Protein AF-A0A959KY53-F1 (afdb_monomer)

Mean predicted aligned error: 4.3 Å

Sequence (350 aa):
MRQFAEVARREYLAVGIRGALHPQVDLATEPRWARINGGFGEDAELSAKLVQAYIEGMQGGKELTSQGVACMVKHFPGGGPQKDGLDPHFGFHQGQIYPGRNFDYHLIPFQAAFEANVASVMPYYGVPMDQTDENVGMAFNKQIITGLLREKYGYDGIVCTDWGLITDTQMGPEVVWEARAWGVEHLSEAERVLKVLDAGCDQFGGEDRVDLIVQLVQESKLSEERIDVSARRILREKFQLGLFDDPFVDETQVSGILAQDEAMELGERSQQQAMTLLKNDDNRLPLPQRELKVYVENLDSSVVAEYATVVSKPGEADLAIIRLSTPWYPVETNNPFALGFHHGDLDFKG

Secondary structure (DSSP, 8-state):
-HHHHHHHHHHHHHTT--EE---B----SSTTSTTGGGSS-S-HHHHHHHHHHHHHHHHTSSS--TTS-EEEEEEET-S--BGGG--TTSTT--EE--GGGTHHHHHHHHHHHHHTT-SEEEE-SSEETTTSSS-S-GGG-HIIIIIIIIIIS---SEEEEEE-SSS-EE-SSS-EE----TT-TTS-HHHHHHHHHHHT--EEET---HHHHHHHHHTTSS-HHHHHHHHHHHHHHHHHTTTTT-----GGGGGGTTT-HHHHHHHHHHHHHH------GGG-PSPPSS--EEEEESS-HHHHTTTSEE-SSGGG-SEEEE-PPPP------S-TTGGG---S------

pLDDT: mean 95.08, std 4.89, range [56.06, 98.94]

Solvent-accessible surface area (backbone atoms only — not comparable to full-atom values): 18922 Å² total; per-residue (Å²): 93,34,68,59,23,38,53,52,30,53,44,33,48,42,74,61,45,50,68,38,94,32,56,44,53,24,32,34,77,27,80,29,28,57,63,43,85,60,27,68,38,61,50,39,69,61,26,16,57,45,41,25,35,28,45,22,23,22,10,58,32,62,49,69,31,57,83,22,22,41,30,21,42,26,28,44,69,41,63,21,39,29,45,88,11,41,61,34,89,39,92,87,33,43,48,28,51,56,76,94,71,44,59,69,57,41,37,42,24,53,51,31,30,55,77,24,43,50,46,26,36,22,30,26,54,38,17,52,59,84,76,50,100,59,67,26,12,31,45,55,23,37,60,54,39,33,49,43,40,35,61,71,68,59,55,75,52,40,28,32,36,51,72,32,48,56,52,66,42,78,63,63,99,87,30,73,47,66,35,46,28,46,77,47,70,91,49,53,52,54,54,44,52,51,39,23,49,71,9,59,42,50,44,68,25,87,63,80,70,59,66,45,59,54,49,33,40,77,69,67,76,38,59,68,69,65,51,48,56,32,50,50,37,55,51,49,52,40,57,42,39,33,49,84,81,61,74,78,60,62,71,86,50,32,80,81,58,45,89,37,67,73,57,50,53,49,50,52,52,51,53,62,70,66,61,77,87,89,78,63,71,92,61,59,65,79,70,78,99,62,94,41,34,30,14,70,39,84,58,67,60,74,69,49,47,78,80,29,49,72,40,97,42,66,94,73,27,83,44,76,51,71,58,81,77,84,50,54,49,73,66,95,66,85,51,74,70,58,62,72,44,60,19,44,56,76,69,78,81,125

Foldseek 3Di:
DLVLLLLVLLLCVQVLQQADADQEAAEQQPVLALCNVSHDYHQLVSRLVVLLSNQQSQLVHLERALSHRQYEYDAPLHPNQFVQNDALLAPPGQAGDDPPVCSVSSNSNVLSCVSSVHQHYEHGLHFDPPPDPARWGQLLALCRQVVVQCPVSVRLHAYEYAAFQQAWDDPPDPDISHHSGGSNSVDHSLVSVLSSLNSPHQYYHHDDPVVSVVVCCVVVVDDVVSNVSSVVNVVVSCVNNVCVPPSDHDNVCSVVSPPDPVSVVVVVVVVVVPDDDPDQPPVCPPPDPDAWEEEEEPDDVVVVVVPHNYDDDPVVGPYYHYDDDFDADQDPDPDPVSRPRRGDDRDPPD

Radius of gyration: 23.42 Å; Cα contacts (8 Å, |Δi|>4): 624; chains: 1; bounding box: 57×48×71 Å

Nearest PDB structures (foldseek):
  7qee-assembly1_A  TM=9.141E-01  e=2.985E-25  synthetic construct
  7qe1-assembly2_B  TM=9.142E-01  e=3.967E-25  unidentified
  7qef-assembly1_A  TM=9.033E-01  e=2.122E-25  synthetic construct
  7qe2-assembly1_A  TM=9.060E-01  e=9.858E-25  unidentified
  5xxn-assembly1_A  TM=8.356E-01  e=1.122E-14  Bacteroides thetaiotaomicron VPI-5482

Structure (mmCIF, N/CA/C/O backbone):
data_AF-A0A959KY53-F1
#
_entry.id   AF-A0A959KY53-F1
#
loop_
_atom_site.group_PDB
_atom_site.id
_atom_site.type_symbol
_atom_site.label_atom_id
_atom_site.label_alt_id
_atom_site.label_comp_id
_atom_site.label_asym_id
_atom_site.label_entity_id
_atom_site.label_seq_id
_atom_site.pdbx_PDB_ins_code
_atom_site.Cartn_x
_atom_site.Cartn_y
_atom_site.Cartn_z
_atom_site.occupancy
_atom_site.B_iso_or_equiv
_atom_site.auth_seq_id
_atom_site.auth_comp_id
_atom_site.auth_asym_id
_atom_site.auth_atom_id
_atom_site.pdbx_PDB_model_num
ATOM 1 N N . MET A 1 1 ? -0.844 -11.949 -13.975 1.00 93.69 1 MET A N 1
ATOM 2 C CA . MET A 1 1 ? -1.134 -11.486 -12.600 1.00 93.69 1 MET A CA 1
ATOM 3 C C . MET A 1 1 ? -1.509 -12.622 -11.653 1.00 93.69 1 MET A C 1
ATOM 5 O O . MET A 1 1 ? -0.737 -12.867 -10.742 1.00 93.69 1 MET A O 1
ATOM 9 N N . ARG A 1 2 ? -2.603 -13.373 -11.869 1.00 96.69 2 ARG A N 1
ATOM 10 C CA . ARG A 1 2 ? -2.977 -14.481 -10.959 1.00 96.69 2 ARG A CA 1
ATOM 11 C C . ARG A 1 2 ? -1.855 -15.505 -10.729 1.00 96.69 2 ARG A C 1
ATOM 13 O O . ARG A 1 2 ? -1.537 -15.792 -9.588 1.00 96.69 2 ARG A O 1
ATOM 20 N N . GLN A 1 3 ? -1.195 -15.964 -11.794 1.00 96.00 3 GLN A N 1
ATOM 21 C CA . GLN A 1 3 ? -0.055 -16.892 -11.689 1.00 96.00 3 GLN A CA 1
ATOM 22 C C . GLN A 1 3 ? 1.110 -16.325 -10.859 1.00 96.00 3 GLN A C 1
ATOM 24 O O . GLN A 1 3 ? 1.713 -17.046 -10.075 1.00 96.00 3 GLN A O 1
ATOM 29 N N . PHE A 1 4 ? 1.402 -15.025 -10.990 1.00 95.19 4 PHE A N 1
ATOM 30 C CA . PHE A 1 4 ? 2.411 -14.351 -10.164 1.00 95.19 4 PHE A CA 1
ATOM 31 C C . PHE A 1 4 ? 2.024 -14.407 -8.678 1.00 95.19 4 PHE A C 1
ATOM 33 O O . PHE A 1 4 ? 2.830 -14.802 -7.840 1.00 95.19 4 PHE A O 1
ATOM 40 N N . ALA A 1 5 ? 0.770 -14.076 -8.362 1.00 97.50 5 ALA A N 1
ATOM 41 C CA . ALA A 1 5 ? 0.245 -14.137 -7.002 1.00 97.50 5 ALA A CA 1
ATOM 42 C C . ALA A 1 5 ? 0.220 -15.571 -6.439 1.00 97.50 5 ALA A C 1
ATOM 44 O O . ALA A 1 5 ? 0.516 -15.774 -5.269 1.00 97.50 5 ALA A O 1
ATOM 45 N N . GLU A 1 6 ? -0.075 -16.582 -7.257 1.00 97.75 6 GLU A N 1
ATOM 46 C CA . GLU A 1 6 ? -0.038 -17.989 -6.842 1.00 97.75 6 GLU A CA 1
ATOM 47 C C . GLU A 1 6 ? 1.380 -18.455 -6.488 1.00 97.75 6 GLU A C 1
ATOM 49 O O . GLU A 1 6 ? 1.550 -19.167 -5.498 1.00 97.75 6 GLU A O 1
ATOM 54 N N . VAL A 1 7 ? 2.396 -18.036 -7.252 1.00 97.25 7 VAL A N 1
ATOM 55 C CA . VAL A 1 7 ? 3.805 -18.304 -6.920 1.00 97.25 7 VAL A CA 1
ATOM 56 C C . VAL A 1 7 ? 4.178 -17.618 -5.608 1.00 97.25 7 VAL A C 1
ATOM 58 O O . VAL A 1 7 ? 4.615 -18.305 -4.686 1.00 97.25 7 VAL A O 1
ATOM 61 N N . ALA A 1 8 ? 3.908 -16.314 -5.481 1.00 97.06 8 ALA A N 1
ATOM 62 C CA . ALA A 1 8 ? 4.184 -15.558 -4.259 1.00 97.06 8 ALA A CA 1
ATOM 63 C C . ALA A 1 8 ? 3.479 -16.163 -3.031 1.00 97.06 8 ALA A C 1
ATOM 65 O O . ALA A 1 8 ? 4.095 -16.315 -1.980 1.00 97.06 8 ALA A O 1
ATOM 66 N N . ARG A 1 9 ? 2.217 -16.594 -3.170 1.00 98.19 9 ARG A N 1
ATOM 67 C CA . ARG A 1 9 ? 1.467 -17.307 -2.126 1.00 98.19 9 ARG A CA 1
ATOM 68 C C . ARG A 1 9 ? 2.191 -18.566 -1.666 1.00 98.19 9 ARG A C 1
ATOM 70 O O . ARG A 1 9 ? 2.337 -18.758 -0.464 1.00 98.19 9 ARG A O 1
ATOM 77 N N . ARG A 1 10 ? 2.628 -19.434 -2.588 1.00 97.31 10 ARG A N 1
ATOM 78 C CA . ARG A 1 10 ? 3.351 -20.668 -2.221 1.00 97.31 10 ARG A CA 1
ATOM 79 C C . ARG A 1 10 ? 4.632 -20.355 -1.453 1.00 97.31 10 ARG A C 1
ATOM 81 O O . ARG A 1 10 ? 4.895 -20.999 -0.444 1.00 97.31 10 ARG A O 1
ATOM 88 N N . GLU A 1 11 ? 5.397 -19.372 -1.919 1.00 97.06 11 GLU A N 1
ATOM 89 C CA . GLU A 1 11 ? 6.653 -18.974 -1.280 1.00 97.06 11 GLU A CA 1
ATOM 90 C C . GLU A 1 11 ? 6.420 -18.362 0.108 1.00 97.06 11 GLU A C 1
ATOM 92 O O . GLU A 1 11 ? 7.105 -18.731 1.057 1.00 97.06 11 GLU A O 1
ATOM 97 N N . TYR A 1 12 ? 5.401 -17.510 0.264 1.00 97.69 12 TYR A N 1
ATOM 98 C CA . TYR A 1 12 ? 5.010 -16.932 1.555 1.00 97.69 12 TYR A CA 1
ATOM 99 C C . TYR A 1 12 ? 4.590 -18.012 2.554 1.00 97.69 12 TYR A C 1
ATOM 101 O O . TYR A 1 12 ? 5.051 -18.008 3.696 1.00 97.69 12 TYR A O 1
ATOM 109 N N . LEU A 1 13 ? 3.758 -18.963 2.119 1.00 96.88 13 LEU A N 1
ATOM 110 C CA . LEU A 1 13 ? 3.319 -20.075 2.960 1.00 96.88 13 LEU A CA 1
ATOM 111 C C . LEU A 1 13 ? 4.486 -20.959 3.399 1.00 96.88 13 LEU A C 1
ATOM 113 O O . LEU A 1 13 ? 4.505 -21.379 4.552 1.00 96.88 13 LEU A O 1
ATOM 117 N N . ALA A 1 14 ? 5.466 -21.201 2.522 1.00 96.75 14 ALA A N 1
ATOM 118 C CA . ALA A 1 14 ? 6.641 -22.010 2.848 1.00 96.75 14 ALA A CA 1
ATOM 119 C C . ALA A 1 14 ? 7.457 -21.428 4.012 1.00 96.75 14 ALA A C 1
ATOM 121 O O . ALA A 1 14 ? 8.032 -22.182 4.790 1.00 96.75 14 ALA A O 1
ATOM 122 N N . VAL A 1 15 ? 7.477 -20.100 4.156 1.00 96.69 15 VAL A N 1
ATOM 123 C CA . VAL A 1 15 ? 8.215 -19.396 5.220 1.00 96.69 15 VAL A CA 1
ATOM 124 C C . VAL A 1 15 ? 7.313 -18.869 6.343 1.00 96.69 15 VAL A C 1
ATOM 126 O O . VAL A 1 15 ? 7.749 -18.079 7.176 1.00 96.69 15 VAL A O 1
ATOM 129 N N . GLY A 1 16 ? 6.047 -19.293 6.383 1.00 96.19 16 GLY A N 1
ATOM 130 C CA . GLY A 1 16 ? 5.121 -18.984 7.475 1.00 96.19 16 GLY A CA 1
ATOM 131 C C . GLY A 1 16 ? 4.479 -17.595 7.415 1.00 96.19 16 GLY A C 1
ATOM 132 O O . GLY A 1 16 ? 3.847 -17.171 8.383 1.00 96.19 16 GLY A O 1
ATOM 133 N N . ILE A 1 17 ? 4.584 -16.876 6.295 1.00 97.50 17 ILE A N 1
ATOM 134 C CA . ILE A 1 17 ? 3.909 -15.585 6.116 1.00 97.50 17 ILE A CA 1
ATOM 135 C C . ILE A 1 17 ? 2.450 -15.838 5.729 1.00 97.50 17 ILE A C 1
ATOM 137 O O . ILE A 1 17 ? 2.151 -16.397 4.676 1.00 97.50 17 ILE A O 1
ATOM 141 N N . ARG A 1 18 ? 1.521 -15.408 6.591 1.00 97.69 18 ARG A N 1
ATOM 142 C CA . ARG A 1 18 ? 0.070 -15.644 6.438 1.00 97.69 18 ARG A CA 1
ATOM 143 C C . ARG A 1 18 ? -0.749 -14.383 6.170 1.00 97.69 18 ARG A C 1
ATOM 145 O O . ARG A 1 18 ? -1.922 -14.497 5.828 1.00 97.69 18 ARG A O 1
ATOM 152 N N . GLY A 1 19 ? -0.129 -13.212 6.287 1.00 97.62 19 GLY A N 1
ATOM 153 C CA . GLY A 1 19 ? -0.721 -11.913 5.985 1.00 97.62 19 GLY A CA 1
ATOM 154 C C . GLY A 1 19 ? 0.221 -11.087 5.116 1.00 97.62 19 GLY A C 1
ATOM 155 O O . GLY A 1 19 ? 1.422 -11.027 5.371 1.00 97.62 19 GLY A O 1
ATOM 156 N N . ALA A 1 20 ? -0.337 -10.466 4.088 1.00 98.00 20 ALA A N 1
ATOM 157 C CA . ALA A 1 20 ? 0.357 -9.684 3.083 1.00 98.00 20 ALA A CA 1
ATOM 158 C C . ALA A 1 20 ? -0.149 -8.242 3.114 1.00 98.00 20 ALA A C 1
ATOM 160 O O . ALA A 1 20 ? -1.327 -7.978 2.880 1.00 98.00 20 ALA A O 1
ATOM 161 N N . LEU A 1 21 ? 0.755 -7.289 3.333 1.00 97.12 21 LEU A N 1
ATOM 162 C CA . LEU A 1 21 ? 0.449 -5.854 3.340 1.00 97.12 21 LEU A CA 1
ATOM 163 C C . LEU A 1 21 ? 0.373 -5.288 1.914 1.00 97.12 21 LEU A C 1
ATOM 165 O O . LEU A 1 21 ? 1.007 -4.277 1.603 1.00 97.12 21 LEU A O 1
ATOM 169 N N . HIS A 1 22 ? -0.311 -6.005 1.027 1.00 96.56 22 HIS A N 1
ATOM 170 C CA . HIS A 1 22 ? -0.417 -5.751 -0.403 1.00 96.56 22 HIS A CA 1
ATOM 171 C C . HIS A 1 22 ? -1.628 -6.525 -0.981 1.00 96.56 22 HIS A C 1
ATOM 173 O O . HIS A 1 22 ? -2.099 -7.488 -0.362 1.00 96.56 22 HIS A O 1
ATOM 179 N N . PRO A 1 23 ? -2.136 -6.149 -2.171 1.00 98.00 23 PRO A N 1
ATOM 180 C CA . PRO A 1 23 ? -1.574 -5.179 -3.116 1.00 98.00 23 PRO A CA 1
ATOM 181 C C . PRO A 1 23 ? -1.773 -3.711 -2.712 1.00 98.00 23 PRO A C 1
ATOM 183 O O . PRO A 1 23 ? -2.763 -3.355 -2.073 1.00 98.00 23 PRO A O 1
ATOM 186 N N . GLN A 1 24 ? -0.840 -2.853 -3.137 1.00 98.38 24 GLN A N 1
ATOM 187 C CA . GLN A 1 24 ? -1.110 -1.422 -3.256 1.00 98.38 24 GLN A CA 1
ATOM 188 C C . GLN A 1 24 ? -1.915 -1.201 -4.544 1.00 98.38 24 GLN A C 1
ATOM 190 O O . GLN A 1 24 ? -1.536 -1.686 -5.606 1.00 98.38 24 GLN A O 1
ATOM 195 N N . VAL A 1 25 ? -3.048 -0.514 -4.447 1.00 98.31 25 VAL A N 1
ATOM 196 C CA . VAL A 1 25 ? -4.022 -0.339 -5.541 1.00 98.31 25 VAL A CA 1
ATOM 197 C C . VAL A 1 25 ? -4.307 1.127 -5.837 1.00 98.31 25 VAL A C 1
ATOM 199 O O . VAL A 1 25 ? -5.242 1.459 -6.562 1.00 98.31 25 VAL A O 1
ATOM 202 N N . ASP A 1 26 ? -3.490 2.004 -5.261 1.00 98.19 26 ASP A N 1
ATOM 203 C CA . ASP A 1 26 ? -3.529 3.432 -5.520 1.00 98.19 26 ASP A CA 1
ATOM 204 C C . ASP A 1 26 ? -3.252 3.714 -6.999 1.00 98.19 26 ASP A C 1
ATOM 206 O O . ASP A 1 26 ? -2.355 3.119 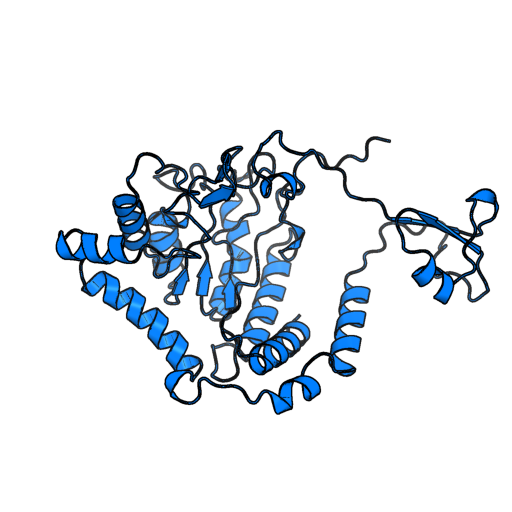-7.601 1.00 98.19 26 ASP A O 1
ATOM 210 N N . LEU A 1 27 ? -4.006 4.654 -7.564 1.00 98.06 27 LEU A N 1
ATOM 211 C CA . LEU A 1 27 ? -3.838 5.082 -8.949 1.00 98.06 27 LEU A CA 1
ATOM 212 C C . LEU A 1 27 ? -2.747 6.141 -9.066 1.00 98.06 27 LEU A C 1
ATOM 214 O O . LEU A 1 27 ? -2.709 7.078 -8.278 1.00 98.06 27 LEU A O 1
ATOM 218 N N . ALA A 1 28 ? -1.908 6.051 -10.091 1.00 96.25 28 ALA A N 1
ATOM 219 C CA . ALA A 1 28 ? -0.831 7.006 -10.348 1.00 96.25 28 ALA A CA 1
ATOM 220 C C . ALA A 1 28 ? -1.314 8.321 -11.006 1.00 96.25 28 ALA A C 1
ATOM 222 O O . ALA A 1 28 ? -0.758 8.756 -12.006 1.00 96.25 28 ALA A O 1
ATOM 223 N N . THR A 1 29 ? -2.362 8.960 -10.470 1.00 96.00 29 THR A N 1
ATOM 224 C CA . THR A 1 29 ? -2.955 10.186 -11.051 1.00 96.00 29 THR A CA 1
ATOM 225 C C . THR A 1 29 ? -2.139 11.454 -10.797 1.00 96.00 29 THR A C 1
ATOM 227 O O . THR A 1 29 ? -2.336 12.453 -11.482 1.00 96.00 29 THR A O 1
ATOM 230 N N . GLU A 1 30 ? -1.260 11.436 -9.794 1.00 94.75 30 GLU A N 1
ATOM 231 C CA . GLU A 1 30 ? -0.222 12.445 -9.589 1.00 94.75 30 GLU A CA 1
ATOM 232 C C . GLU A 1 30 ? 1.142 11.775 -9.817 1.00 94.75 30 GLU A C 1
ATOM 234 O O . GLU A 1 30 ? 1.649 11.094 -8.922 1.00 94.75 30 GLU A O 1
ATOM 239 N N . PRO A 1 31 ? 1.751 11.920 -11.006 1.00 92.38 31 PRO A N 1
ATOM 240 C CA . PRO A 1 31 ? 2.966 11.188 -11.364 1.00 92.38 31 PRO A CA 1
ATOM 241 C C . PRO A 1 31 ? 4.206 11.643 -10.581 1.00 92.38 31 PRO A C 1
ATOM 243 O O . PRO A 1 31 ? 5.225 10.959 -10.603 1.00 92.38 31 PRO A O 1
ATOM 246 N N . ARG A 1 32 ? 4.134 12.782 -9.878 1.00 92.50 32 ARG A N 1
ATOM 247 C CA . ARG A 1 32 ? 5.200 13.261 -8.984 1.00 92.50 32 ARG A CA 1
ATOM 248 C C . ARG A 1 32 ? 5.196 12.564 -7.625 1.00 92.50 32 ARG A C 1
ATOM 250 O O . ARG A 1 32 ? 6.124 12.759 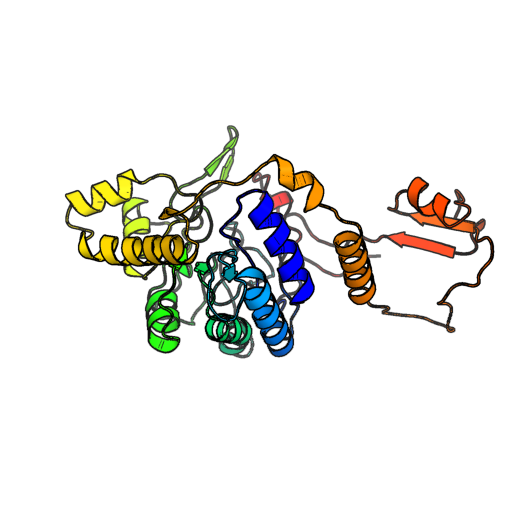-6.845 1.00 92.50 32 ARG A O 1
ATOM 257 N N . TRP A 1 33 ? 4.151 11.797 -7.316 1.00 93.19 33 TRP A N 1
ATOM 258 C CA . TRP A 1 33 ? 4.058 11.055 -6.069 1.00 93.19 33 TRP A CA 1
ATOM 259 C C . TRP A 1 33 ? 5.068 9.903 -6.035 1.00 93.19 33 TRP A C 1
ATOM 261 O O . TRP A 1 33 ? 5.108 9.054 -6.922 1.00 93.19 33 TRP A O 1
ATOM 271 N N . ALA A 1 34 ? 5.866 9.830 -4.970 1.00 91.06 34 ALA A N 1
ATOM 272 C CA . ALA A 1 34 ? 7.005 8.913 -4.885 1.00 91.06 34 ALA A CA 1
ATOM 273 C C . ALA A 1 34 ? 6.639 7.412 -4.894 1.00 91.06 34 ALA A C 1
ATOM 275 O O . ALA A 1 34 ? 7.515 6.569 -5.074 1.00 91.06 34 ALA A O 1
ATOM 276 N N . ARG A 1 35 ? 5.365 7.054 -4.678 1.00 92.94 35 ARG A N 1
ATOM 277 C CA . ARG A 1 35 ? 4.922 5.656 -4.505 1.00 92.94 35 ARG A CA 1
ATOM 278 C C . ARG A 1 35 ? 4.108 5.106 -5.677 1.00 92.94 35 ARG A C 1
ATOM 280 O O . ARG A 1 35 ? 3.488 4.050 -5.538 1.00 92.94 35 ARG A O 1
ATOM 287 N N . ILE A 1 36 ? 4.120 5.774 -6.834 1.00 93.69 36 ILE A N 1
ATOM 288 C CA . ILE A 1 36 ? 3.391 5.322 -8.035 1.00 93.69 36 ILE A CA 1
ATOM 289 C C . ILE A 1 36 ? 3.830 3.937 -8.534 1.00 93.69 36 ILE A C 1
ATOM 291 O O . ILE A 1 36 ? 3.036 3.222 -9.139 1.00 93.69 36 ILE A O 1
ATOM 295 N N . ASN A 1 37 ? 5.067 3.525 -8.243 1.00 91.00 37 ASN A N 1
ATOM 296 C CA . ASN A 1 37 ? 5.621 2.226 -8.634 1.00 91.00 37 ASN A CA 1
ATOM 297 C C . ASN A 1 37 ? 5.056 1.037 -7.837 1.00 91.00 37 ASN A C 1
ATOM 299 O O . ASN A 1 37 ? 5.292 -0.105 -8.220 1.00 91.00 37 ASN A O 1
ATOM 303 N N . GLY A 1 38 ? 4.356 1.288 -6.725 1.00 91.94 38 GLY A N 1
ATOM 304 C CA . GLY A 1 38 ? 3.722 0.239 -5.927 1.00 91.94 38 GLY A CA 1
ATOM 305 C C . GLY A 1 38 ? 2.365 -0.215 -6.472 1.00 91.94 38 GLY A C 1
ATOM 306 O O . GLY A 1 38 ? 1.934 -1.322 -6.159 1.00 91.94 38 GLY A O 1
ATOM 307 N N . GLY A 1 39 ? 1.693 0.638 -7.254 1.00 94.25 39 GLY A N 1
ATOM 308 C CA . GLY A 1 39 ? 0.370 0.379 -7.824 1.00 94.25 39 GLY A CA 1
ATOM 309 C C . GLY A 1 39 ? 0.406 -0.272 -9.210 1.00 94.25 39 GLY A C 1
ATOM 310 O O . GLY A 1 39 ? 1.442 -0.728 -9.688 1.00 94.25 39 GLY A O 1
ATOM 311 N N . PHE A 1 40 ? -0.748 -0.280 -9.881 1.00 96.12 40 PHE A N 1
ATOM 312 C CA . PHE A 1 40 ? -0.926 -0.883 -11.212 1.00 96.12 40 PHE A CA 1
ATOM 313 C C . PHE A 1 40 ? -1.045 0.149 -12.350 1.00 96.12 40 PHE A C 1
ATOM 315 O O . PHE A 1 40 ? -1.426 -0.204 -13.466 1.00 96.12 40 PHE A O 1
ATOM 322 N N . GLY A 1 41 ? -0.692 1.410 -12.081 1.00 96.31 41 GLY A N 1
ATOM 323 C CA . GLY A 1 41 ? -0.737 2.519 -13.038 1.00 96.31 41 GLY A CA 1
ATOM 324 C C . GLY A 1 41 ? -1.866 3.516 -12.763 1.00 96.31 41 GLY A C 1
ATOM 325 O O . GLY A 1 41 ? -2.394 3.594 -11.657 1.00 96.31 41 GLY A O 1
ATOM 326 N N . GLU A 1 42 ? -2.201 4.329 -13.764 1.00 96.81 42 GLU A N 1
ATOM 327 C CA . GLU A 1 42 ? -3.219 5.394 -13.667 1.00 96.81 42 GLU A CA 1
ATOM 328 C C . GLU A 1 42 ? -4.623 4.965 -14.137 1.00 96.81 42 GLU A C 1
ATOM 330 O O . GLU A 1 42 ? -5.618 5.627 -13.829 1.00 96.81 42 GLU A O 1
ATOM 335 N N . ASP A 1 43 ? -4.723 3.857 -14.877 1.00 98.06 43 ASP A N 1
ATOM 336 C CA . ASP A 1 43 ? -5.990 3.347 -15.404 1.00 98.06 43 ASP A CA 1
ATOM 337 C C . ASP A 1 43 ? -6.709 2.507 -14.339 1.00 98.06 43 ASP A C 1
ATOM 339 O O . ASP A 1 43 ? -6.221 1.454 -13.907 1.00 98.06 43 ASP A O 1
ATOM 343 N N . ALA A 1 44 ? -7.871 2.985 -13.895 1.00 98.38 44 ALA A N 1
ATOM 344 C CA . ALA A 1 44 ? -8.606 2.370 -12.799 1.00 98.38 44 ALA A CA 1
ATOM 345 C C . ALA A 1 44 ? -9.230 1.020 -13.173 1.00 98.38 44 ALA A C 1
ATOM 347 O O . ALA A 1 44 ? -9.279 0.114 -12.342 1.00 98.38 44 ALA A O 1
ATOM 348 N N . GLU A 1 45 ? -9.647 0.854 -14.428 1.00 98.56 45 GLU A N 1
ATOM 349 C CA . GLU A 1 45 ? -10.299 -0.359 -14.929 1.00 98.56 45 GLU A CA 1
ATOM 350 C C . GLU A 1 45 ? -9.292 -1.496 -15.135 1.00 98.56 45 GLU A C 1
ATOM 352 O O . GLU A 1 45 ? -9.553 -2.662 -14.823 1.00 98.56 45 GLU A O 1
ATOM 357 N N . LEU A 1 46 ? -8.107 -1.171 -15.651 1.00 98.25 46 LEU A N 1
ATOM 358 C CA . LEU A 1 46 ? -6.983 -2.091 -15.727 1.00 98.25 46 LEU A CA 1
ATOM 359 C C . LEU A 1 46 ? -6.522 -2.477 -14.322 1.00 98.25 46 LEU A C 1
ATOM 361 O O . LEU A 1 46 ? -6.355 -3.668 -14.049 1.00 98.25 46 LEU A O 1
ATOM 365 N N . SER A 1 47 ? -6.377 -1.494 -13.428 1.00 98.38 47 SER A N 1
ATOM 366 C CA . SER A 1 47 ? -6.013 -1.735 -12.031 1.00 98.38 47 SER A CA 1
ATOM 367 C C . SER A 1 47 ? -7.012 -2.678 -11.361 1.00 98.38 47 SER A C 1
ATOM 369 O O . SER A 1 47 ? -6.597 -3.690 -10.808 1.00 98.38 47 SER A O 1
ATOM 371 N N . ALA A 1 48 ? -8.320 -2.444 -11.497 1.00 98.75 48 ALA A N 1
ATOM 372 C CA . ALA A 1 48 ? -9.368 -3.323 -10.975 1.00 98.75 48 ALA A CA 1
ATOM 373 C C . ALA A 1 48 ? -9.212 -4.786 -11.429 1.00 98.75 48 ALA A C 1
ATOM 375 O O . ALA A 1 48 ? -9.205 -5.701 -10.601 1.00 98.75 48 ALA A O 1
ATOM 376 N N . LYS A 1 49 ? -8.998 -5.021 -12.732 1.00 98.50 49 LYS A N 1
ATOM 377 C CA . LYS A 1 49 ? -8.801 -6.378 -13.283 1.00 98.50 49 LYS A CA 1
ATOM 378 C C . LYS A 1 49 ? -7.560 -7.063 -12.710 1.00 98.50 49 LYS A C 1
ATOM 380 O O . LYS A 1 49 ? -7.585 -8.261 -12.418 1.00 98.50 49 LYS A O 1
ATOM 385 N N . LEU A 1 50 ? -6.461 -6.322 -12.572 1.00 98.31 50 LEU A N 1
ATOM 386 C CA . LEU A 1 50 ? -5.207 -6.852 -12.037 1.00 98.31 50 LEU A CA 1
ATOM 387 C C . LEU A 1 50 ? -5.317 -7.145 -10.537 1.00 98.31 50 LEU A C 1
ATOM 389 O O . LEU A 1 50 ? -4.869 -8.204 -10.099 1.00 98.31 50 LEU A O 1
ATOM 393 N N . VAL A 1 51 ? -5.967 -6.260 -9.781 1.00 98.50 51 VAL A N 1
ATOM 394 C CA . VAL A 1 51 ? -6.206 -6.380 -8.337 1.00 98.50 51 VAL A CA 1
ATOM 395 C C . VAL A 1 51 ? -7.042 -7.606 -8.007 1.00 98.50 51 VAL A C 1
ATOM 397 O O . VAL A 1 51 ? -6.631 -8.400 -7.162 1.00 98.50 51 VAL A O 1
ATOM 400 N N . GLN A 1 52 ? -8.157 -7.816 -8.710 1.00 98.56 52 GLN A N 1
ATOM 401 C CA . GLN A 1 52 ? -8.984 -9.008 -8.524 1.00 98.56 52 GLN A CA 1
ATOM 402 C C . GLN A 1 52 ? -8.165 -10.287 -8.746 1.00 98.56 52 GLN A C 1
ATOM 404 O O . GLN A 1 52 ? -8.122 -11.167 -7.888 1.00 98.56 52 GLN A O 1
ATOM 409 N N . ALA A 1 53 ? -7.444 -10.367 -9.871 1.00 98.38 53 ALA A N 1
ATOM 410 C CA . ALA A 1 53 ? -6.615 -11.525 -10.188 1.00 98.38 53 ALA A CA 1
ATOM 411 C C . ALA A 1 53 ? -5.489 -11.755 -9.163 1.00 98.38 53 ALA A C 1
ATOM 413 O O . ALA A 1 53 ? -5.129 -12.903 -8.904 1.00 98.38 53 ALA A O 1
ATOM 414 N N . TYR A 1 54 ? -4.926 -10.679 -8.607 1.00 98.62 54 TYR A N 1
ATOM 415 C CA . TYR A 1 54 ? -3.889 -10.728 -7.582 1.00 98.62 54 TYR A CA 1
ATOM 416 C C . TYR A 1 54 ? -4.425 -11.283 -6.259 1.00 98.62 54 TYR A C 1
ATOM 418 O O . TYR A 1 54 ? -3.868 -12.239 -5.723 1.00 98.62 54 TYR A O 1
ATOM 426 N N . ILE A 1 55 ? -5.521 -10.708 -5.752 1.00 98.81 55 ILE A N 1
ATOM 427 C CA . ILE A 1 55 ? -6.128 -11.091 -4.470 1.00 98.81 55 ILE A CA 1
ATOM 428 C C . ILE A 1 55 ? -6.567 -12.550 -4.511 1.00 98.81 55 ILE A C 1
ATOM 430 O O . ILE A 1 55 ? -6.213 -13.319 -3.621 1.00 98.81 55 ILE A O 1
ATOM 434 N N . GLU A 1 56 ? -7.249 -12.969 -5.577 1.00 98.69 56 GLU A N 1
ATOM 435 C CA . GLU A 1 56 ? -7.698 -14.357 -5.710 1.00 98.69 56 GLU A CA 1
ATOM 436 C C . GLU A 1 56 ? -6.520 -15.347 -5.739 1.00 98.69 56 GLU A C 1
ATOM 438 O O . GLU A 1 56 ? -6.592 -16.424 -5.146 1.00 98.69 56 GLU A O 1
ATOM 443 N N . GLY A 1 57 ? -5.406 -14.977 -6.384 1.00 98.62 57 GLY A N 1
ATOM 444 C CA . GLY A 1 57 ? -4.192 -15.797 -6.413 1.00 98.62 57 GLY A CA 1
ATOM 445 C C . GLY A 1 57 ? -3.502 -15.909 -5.050 1.00 98.62 57 GLY A C 1
ATOM 446 O O . GLY A 1 57 ? -3.073 -17.004 -4.679 1.00 98.62 57 GLY A O 1
ATOM 447 N N . MET A 1 58 ? -3.438 -14.809 -4.288 1.00 98.75 58 MET A N 1
ATOM 448 C CA . MET A 1 58 ? -2.820 -14.752 -2.954 1.00 98.75 58 MET A CA 1
ATOM 449 C C . MET A 1 58 ? -3.670 -15.419 -1.866 1.00 98.75 58 MET A C 1
ATOM 451 O O . MET A 1 58 ? -3.136 -16.122 -1.012 1.00 98.75 58 MET A O 1
ATOM 455 N N . GLN A 1 59 ? -4.992 -15.250 -1.900 1.00 98.62 59 GLN A N 1
ATOM 456 C CA . GLN A 1 59 ? -5.911 -15.819 -0.904 1.00 98.62 59 GLN A CA 1
ATOM 457 C C . GLN A 1 59 ? -6.227 -17.306 -1.158 1.00 98.62 59 GLN A C 1
ATOM 459 O O . GLN A 1 59 ? -6.825 -17.982 -0.314 1.00 98.62 59 GLN A O 1
ATOM 464 N N . GLY A 1 60 ? -5.783 -17.837 -2.304 1.00 97.75 60 GLY A N 1
ATOM 465 C CA . GLY A 1 60 ? -6.011 -19.221 -2.724 1.00 97.75 60 GLY A CA 1
ATOM 466 C C . GLY A 1 60 ? -7.392 -19.460 -3.344 1.00 97.75 60 GLY A C 1
ATOM 467 O O . GLY A 1 60 ? -7.783 -20.608 -3.541 1.00 97.75 60 GLY A O 1
ATOM 468 N N . GLY A 1 61 ? -8.133 -18.396 -3.653 1.00 96.69 61 GLY A N 1
ATOM 469 C CA . GLY A 1 61 ? -9.470 -18.442 -4.226 1.00 96.69 61 GLY A CA 1
ATOM 470 C C . GLY A 1 61 ? -10.196 -17.104 -4.105 1.00 96.69 61 GLY A C 1
ATOM 471 O O . GLY A 1 61 ? -9.641 -16.118 -3.629 1.00 96.69 61 GLY A O 1
ATOM 472 N N . LYS A 1 62 ? -11.468 -17.088 -4.522 1.0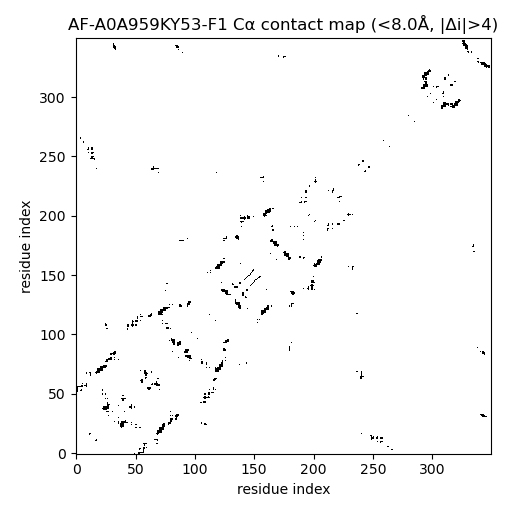0 95.75 62 LYS A N 1
ATOM 473 C CA . LYS A 1 62 ? -12.354 -15.921 -4.372 1.00 95.75 62 LYS A CA 1
ATOM 474 C C . LYS A 1 62 ? -12.644 -15.567 -2.908 1.00 95.75 62 LYS A C 1
ATOM 476 O O . LYS A 1 62 ? -12.993 -14.436 -2.614 1.00 95.75 62 LYS A O 1
ATOM 481 N N . GLU A 1 63 ? -12.515 -16.531 -2.007 1.00 96.69 63 GLU A N 1
ATOM 482 C CA . GLU A 1 63 ? -12.583 -16.338 -0.558 1.00 96.69 63 GLU A CA 1
ATOM 483 C C . GLU A 1 63 ? -11.221 -16.676 0.048 1.00 96.69 63 GLU A C 1
ATOM 485 O O . GLU A 1 63 ? -10.461 -17.458 -0.535 1.00 96.69 63 GLU A O 1
ATOM 490 N N . LEU A 1 64 ? -10.931 -16.150 1.239 1.00 98.25 64 LEU A N 1
ATOM 491 C CA . LEU A 1 64 ? -9.745 -16.551 1.989 1.00 98.25 64 LEU A CA 1
ATOM 492 C C . LEU A 1 64 ? -9.820 -18.026 2.398 1.00 98.25 64 LEU A C 1
ATOM 494 O O . LEU A 1 64 ? -10.779 -18.459 3.039 1.00 98.25 64 LEU A O 1
ATOM 498 N N . THR A 1 65 ? -8.782 -18.786 2.050 1.00 97.25 65 THR A N 1
ATOM 499 C CA . THR A 1 65 ? -8.676 -20.218 2.365 1.00 97.25 65 THR A CA 1
ATOM 500 C C . THR A 1 65 ? -7.547 -20.507 3.356 1.00 97.25 65 THR A C 1
ATOM 502 O O . THR A 1 65 ? -6.624 -19.708 3.525 1.00 97.25 65 THR A O 1
ATOM 505 N N . SER A 1 66 ? -7.547 -21.707 3.946 1.00 96.75 66 SER A N 1
ATOM 506 C CA . SER A 1 66 ? -6.447 -22.178 4.802 1.00 96.75 66 SER A CA 1
ATOM 507 C C . SER A 1 66 ? -5.129 -22.392 4.049 1.00 96.75 66 SER A C 1
ATOM 509 O O . SER A 1 66 ? -4.073 -22.484 4.670 1.00 96.75 66 SER A O 1
ATOM 511 N N . GLN A 1 67 ? -5.170 -22.421 2.715 1.00 95.62 67 GLN A N 1
ATOM 512 C CA . GLN A 1 67 ? -4.003 -22.451 1.829 1.00 95.62 67 GLN A CA 1
ATOM 513 C C . GLN A 1 67 ? -3.722 -21.069 1.218 1.00 95.62 67 GLN A C 1
ATOM 515 O O . GLN A 1 67 ? -3.043 -20.966 0.197 1.00 95.62 67 GLN A O 1
ATOM 520 N N . GLY A 1 68 ? -4.291 -20.014 1.800 1.00 97.75 68 GLY A N 1
ATOM 521 C CA . GLY A 1 68 ? -4.155 -18.629 1.381 1.00 97.75 68 GLY A CA 1
ATOM 522 C C . GLY A 1 68 ? -3.258 -17.802 2.292 1.00 97.75 68 GLY A C 1
ATOM 523 O O . GLY A 1 68 ? -3.002 -18.148 3.450 1.00 97.75 68 GLY A O 1
ATOM 524 N N . VAL A 1 69 ? -2.842 -16.663 1.753 1.00 98.69 69 VAL A N 1
ATOM 525 C CA . VAL A 1 69 ? -2.270 -15.529 2.474 1.00 98.69 69 VAL A CA 1
ATOM 526 C C . VAL A 1 69 ? -3.316 -14.417 2.458 1.00 98.69 69 VAL A C 1
ATOM 528 O O . VAL A 1 69 ? -3.808 -14.046 1.393 1.00 98.69 69 VAL A O 1
ATOM 531 N N . ALA A 1 70 ? -3.672 -13.895 3.630 1.00 98.75 70 ALA A N 1
ATOM 532 C CA . ALA A 1 70 ? -4.634 -12.806 3.755 1.00 98.75 70 ALA A CA 1
ATOM 533 C C . ALA A 1 70 ? -4.072 -11.529 3.116 1.00 98.75 70 ALA A C 1
ATOM 535 O O . ALA A 1 70 ? -3.029 -11.029 3.539 1.00 98.75 70 ALA A O 1
ATOM 536 N N . CYS A 1 71 ? -4.743 -11.007 2.088 1.00 98.81 71 CYS A N 1
ATOM 537 C CA . CYS A 1 71 ? -4.358 -9.748 1.458 1.00 98.81 71 CYS A CA 1
ATOM 538 C C . CYS A 1 71 ? -4.898 -8.554 2.240 1.00 98.81 71 CYS A C 1
ATOM 540 O O . CYS A 1 71 ? -6.041 -8.562 2.696 1.00 98.81 71 CYS A O 1
ATOM 542 N N . MET A 1 72 ? -4.097 -7.494 2.301 1.00 98.75 72 MET A N 1
ATOM 543 C CA . MET A 1 72 ? -4.501 -6.187 2.794 1.00 98.75 72 MET A CA 1
ATOM 544 C C . MET A 1 72 ? -4.412 -5.172 1.660 1.00 98.75 72 MET A C 1
ATOM 546 O O . MET A 1 72 ? -3.321 -4.714 1.308 1.00 98.75 72 MET A O 1
ATOM 550 N N . VAL A 1 73 ? -5.561 -4.838 1.071 1.00 98.62 73 VAL A N 1
ATOM 551 C CA . VAL A 1 73 ? -5.611 -3.833 0.006 1.00 98.62 73 VAL A CA 1
ATOM 552 C C . VAL A 1 73 ? -5.318 -2.454 0.588 1.00 98.62 73 VAL A C 1
ATOM 554 O O . VAL A 1 73 ? -5.831 -2.098 1.655 1.00 98.62 73 VAL A O 1
ATOM 557 N N . LYS A 1 74 ? -4.484 -1.673 -0.103 1.00 98.44 74 LYS A N 1
ATOM 558 C CA . LYS A 1 74 ? -4.062 -0.361 0.387 1.00 98.44 74 LYS A CA 1
ATOM 559 C C . LYS A 1 74 ? -3.831 0.668 -0.726 1.00 98.44 74 LYS A C 1
ATOM 561 O O . LYS A 1 74 ? -3.523 0.284 -1.844 1.00 98.44 74 LYS A O 1
ATOM 566 N N . HIS A 1 75 ? -3.972 1.962 -0.470 1.00 98.06 75 HIS A N 1
ATOM 567 C CA . HIS A 1 75 ? -4.352 2.562 0.810 1.00 98.06 75 HIS A CA 1
ATOM 568 C C . HIS A 1 75 ? -5.710 3.236 0.651 1.00 98.06 75 HIS A C 1
ATOM 570 O O . HIS A 1 75 ? -5.839 4.211 -0.077 1.00 98.06 75 HIS A O 1
ATOM 576 N N . PHE A 1 76 ? -6.748 2.699 1.283 1.00 98.69 76 PHE A N 1
ATOM 577 C CA . PHE A 1 76 ? -8.128 3.125 1.076 1.00 98.69 76 PHE A CA 1
ATOM 578 C C . PHE A 1 76 ? -8.347 4.594 1.475 1.00 98.69 76 PHE A C 1
ATOM 580 O O . PHE A 1 76 ? -7.888 4.991 2.552 1.00 98.69 76 PHE A O 1
ATOM 587 N N . PRO A 1 77 ? -9.072 5.403 0.672 1.00 96.81 77 PRO A N 1
ATOM 588 C CA . PRO A 1 77 ? -9.702 5.139 -0.631 1.00 96.81 77 PRO A CA 1
ATOM 589 C C . PRO A 1 77 ? -8.835 5.511 -1.856 1.00 96.81 77 PRO A C 1
ATOM 591 O O . PRO A 1 77 ? -9.365 5.725 -2.942 1.00 96.81 77 PRO A O 1
ATOM 594 N N . GLY A 1 78 ? -7.515 5.599 -1.698 1.00 95.12 78 GLY A N 1
ATOM 595 C CA . GLY A 1 78 ? -6.537 5.802 -2.768 1.00 95.12 78 GLY A CA 1
ATOM 596 C C . GLY A 1 78 ? -5.506 6.874 -2.419 1.00 95.12 78 GLY A C 1
ATOM 597 O O . GLY A 1 78 ? -5.864 7.989 -2.066 1.00 95.12 78 GLY A O 1
ATOM 598 N N . GLY A 1 79 ? -4.221 6.559 -2.568 1.00 93.75 79 GLY A N 1
ATOM 599 C CA . GLY A 1 79 ? -3.065 7.442 -2.350 1.00 93.75 79 GLY A CA 1
ATOM 600 C C . GLY A 1 79 ? -2.655 8.299 -3.557 1.00 93.75 79 GLY A C 1
ATOM 601 O O . GLY A 1 79 ? -1.803 9.163 -3.433 1.00 93.75 79 GLY A O 1
ATOM 602 N N . GLY A 1 80 ? -3.259 8.106 -4.725 1.00 94.31 80 GLY A N 1
ATOM 603 C CA . GLY A 1 80 ? -2.894 8.818 -5.957 1.00 94.31 80 GLY A CA 1
ATOM 604 C C . GLY A 1 80 ? -2.952 10.352 -5.956 1.00 94.31 80 GLY A C 1
ATOM 605 O O . GLY A 1 80 ? -2.045 10.974 -6.496 1.00 94.31 80 GLY A O 1
ATOM 606 N N . PRO A 1 81 ? -3.989 10.995 -5.395 1.00 95.94 81 PRO A N 1
ATOM 607 C CA . PRO A 1 81 ? -4.247 12.419 -5.604 1.00 95.94 81 PRO A CA 1
ATOM 608 C C . PRO A 1 81 ? -3.477 13.327 -4.627 1.00 95.94 81 PRO A C 1
ATOM 610 O O . PRO A 1 81 ? -4.046 14.264 -4.065 1.00 95.94 81 PRO A O 1
ATOM 613 N N . GLN A 1 82 ? -2.191 13.048 -4.383 1.00 94.81 82 GLN A N 1
ATOM 614 C CA . GLN A 1 82 ? -1.371 13.861 -3.477 1.00 94.81 82 GLN A CA 1
ATOM 615 C C . GLN A 1 82 ? -1.219 15.285 -3.995 1.00 94.81 82 GLN A C 1
ATOM 617 O O . GLN A 1 82 ? -0.779 15.501 -5.124 1.00 94.81 82 GLN A O 1
ATOM 622 N N . LYS A 1 83 ? -1.522 16.282 -3.161 1.00 93.50 83 LYS A N 1
ATOM 623 C CA . LYS A 1 83 ? -1.229 17.664 -3.528 1.00 93.50 83 LYS A CA 1
ATOM 624 C C . LYS A 1 83 ? 0.276 17.838 -3.721 1.00 93.50 83 LYS A C 1
ATOM 626 O O . LYS A 1 83 ? 1.082 17.472 -2.871 1.00 93.50 83 LYS A O 1
ATOM 631 N N . ASP A 1 84 ? 0.634 18.397 -4.872 1.00 91.25 84 ASP A N 1
ATOM 632 C CA . ASP A 1 84 ? 2.015 18.663 -5.279 1.00 91.25 84 ASP A CA 1
ATOM 633 C C . ASP A 1 84 ? 2.918 17.409 -5.366 1.00 91.25 84 ASP A C 1
ATOM 635 O O . ASP A 1 84 ? 4.130 17.540 -5.529 1.00 91.25 84 ASP A O 1
ATOM 639 N N . GLY A 1 85 ? 2.344 16.197 -5.313 1.00 92.06 85 GLY A N 1
ATOM 640 C CA . GLY A 1 85 ? 3.083 14.927 -5.314 1.00 92.06 85 GLY A CA 1
ATOM 641 C C . GLY A 1 85 ? 3.812 14.600 -4.006 1.00 92.06 85 GLY A C 1
ATOM 642 O O . GLY A 1 85 ? 4.588 13.647 -3.962 1.00 92.06 85 GLY A O 1
ATOM 643 N N . LEU A 1 86 ? 3.589 15.373 -2.943 1.00 92.00 86 LEU A N 1
ATOM 644 C CA . LEU A 1 86 ? 4.255 15.181 -1.656 1.00 92.00 86 LEU A CA 1
ATOM 645 C C . LEU A 1 86 ? 3.542 14.110 -0.828 1.00 92.00 86 LEU A C 1
ATOM 647 O O . LEU A 1 86 ? 2.317 14.086 -0.750 1.00 92.00 86 LEU A O 1
ATOM 651 N N . ASP A 1 87 ? 4.315 13.207 -0.227 1.00 92.88 87 ASP A N 1
ATOM 652 C CA . ASP A 1 87 ? 3.752 12.071 0.496 1.00 92.88 87 ASP A CA 1
ATOM 653 C C . ASP A 1 87 ? 3.434 12.412 1.977 1.00 92.88 87 ASP A C 1
ATOM 655 O O . ASP A 1 87 ? 4.310 12.918 2.688 1.00 92.88 87 ASP A O 1
ATOM 659 N N . PRO A 1 88 ? 2.225 12.078 2.475 1.00 93.62 88 PRO A N 1
ATOM 660 C CA . PRO A 1 88 ? 1.760 12.329 3.841 1.00 93.62 88 PRO A CA 1
ATOM 661 C C . PRO A 1 88 ? 2.425 11.455 4.910 1.00 93.62 88 PRO A C 1
ATOM 663 O O . PRO A 1 88 ? 2.036 11.515 6.074 1.00 93.62 88 PRO A O 1
ATOM 666 N N . HIS A 1 89 ? 3.438 10.653 4.582 1.00 91.81 89 HIS A N 1
ATOM 667 C CA . HIS A 1 89 ? 4.383 10.177 5.595 1.00 91.81 89 HIS A CA 1
ATOM 668 C C . HIS A 1 89 ? 5.058 11.344 6.339 1.00 91.81 89 HIS A C 1
ATOM 670 O O . HIS A 1 89 ? 5.557 11.153 7.450 1.00 91.81 89 HIS A O 1
ATOM 676 N N . PHE A 1 90 ? 5.074 12.545 5.753 1.00 90.50 90 PHE A N 1
ATOM 677 C CA . PHE A 1 90 ? 5.751 13.720 6.293 1.00 90.50 90 PHE A CA 1
ATOM 678 C C . PHE A 1 90 ? 4.827 14.938 6.356 1.00 90.50 90 PHE A C 1
ATOM 680 O O . PHE A 1 90 ? 3.906 15.079 5.558 1.00 90.50 90 PHE A O 1
ATOM 687 N N . GLY A 1 91 ? 5.136 15.875 7.255 1.00 87.19 91 GLY A N 1
ATOM 688 C CA . GLY A 1 91 ? 4.368 17.113 7.437 1.00 87.19 91 GLY A CA 1
ATOM 689 C C . GLY A 1 91 ? 4.575 18.178 6.356 1.00 87.19 91 GLY A C 1
ATOM 690 O O . GLY A 1 91 ? 4.206 19.328 6.566 1.00 87.19 91 GLY A O 1
ATOM 691 N N . PHE A 1 92 ? 5.192 17.840 5.217 1.00 87.81 92 PHE A N 1
ATOM 692 C CA . PHE A 1 92 ? 5.367 18.786 4.107 1.00 87.81 92 PHE A CA 1
ATOM 693 C C . PHE A 1 92 ? 4.028 19.091 3.432 1.00 87.81 92 PHE A C 1
ATOM 695 O O . PHE A 1 92 ? 3.728 20.242 3.112 1.00 87.81 92 PHE A O 1
ATOM 702 N N . HIS A 1 93 ? 3.236 18.039 3.212 1.00 89.38 93 HIS A N 1
ATOM 703 C CA . HIS A 1 93 ? 1.868 18.116 2.731 1.00 89.38 93 HIS A CA 1
ATOM 704 C C . HIS A 1 93 ? 1.122 16.823 3.051 1.00 89.38 93 HIS A C 1
ATOM 706 O O . HIS A 1 93 ? 1.660 15.732 2.895 1.00 89.38 93 HIS A O 1
ATOM 712 N N . GLN A 1 94 ? -0.129 16.961 3.474 1.00 93.25 94 GLN A N 1
ATOM 713 C CA . GLN A 1 94 ? -0.995 15.865 3.890 1.00 93.25 94 GLN A CA 1
ATOM 714 C C . GLN A 1 94 ? -2.304 15.788 3.099 1.00 93.25 94 GLN A C 1
ATOM 716 O O . GLN A 1 94 ? -3.074 14.846 3.259 1.00 93.25 94 GLN A O 1
ATOM 721 N N . GLY A 1 95 ? -2.601 16.801 2.288 1.00 95.62 95 GLY A N 1
ATOM 722 C CA . GLY A 1 95 ? -3.883 16.949 1.613 1.00 95.62 95 GLY A CA 1
ATOM 723 C C . GLY A 1 95 ? -3.930 16.215 0.281 1.00 95.62 95 GLY A C 1
ATOM 724 O O . GLY A 1 95 ? -3.069 16.392 -0.578 1.00 95.62 95 GLY A O 1
ATOM 725 N N . GLN A 1 96 ? -5.007 15.470 0.074 1.00 96.69 96 GLN A N 1
ATOM 726 C CA . GLN A 1 96 ? -5.361 14.906 -1.217 1.00 96.69 96 GLN A CA 1
ATOM 727 C C . GLN A 1 96 ? -6.377 15.794 -1.922 1.00 96.69 96 GLN A C 1
ATOM 729 O O . GLN A 1 96 ? -7.395 16.166 -1.337 1.00 96.69 96 GLN A O 1
ATOM 734 N N . ILE A 1 97 ? -6.100 16.129 -3.180 1.00 95.75 97 ILE A N 1
ATOM 735 C CA . ILE A 1 97 ? -6.935 17.009 -3.999 1.00 95.75 97 ILE A CA 1
ATOM 736 C C . ILE A 1 97 ? -7.422 16.222 -5.202 1.00 95.75 97 ILE A C 1
ATOM 738 O O . ILE A 1 97 ? -6.630 15.589 -5.890 1.00 95.75 97 ILE A O 1
ATOM 742 N N . TYR A 1 98 ? -8.717 16.326 -5.490 1.00 95.31 98 TYR A N 1
ATOM 743 C CA . TYR A 1 98 ? -9.392 15.542 -6.522 1.00 95.31 98 TYR A CA 1
ATOM 744 C C . TYR A 1 98 ? -9.828 16.432 -7.707 1.00 95.31 98 TYR A C 1
ATOM 746 O O . TYR A 1 98 ? -11.007 16.812 -7.793 1.00 95.31 98 TYR A O 1
ATOM 754 N N . PRO A 1 99 ? -8.908 16.839 -8.615 1.00 91.25 99 PRO A N 1
ATOM 755 C CA . PRO A 1 99 ? -9.256 17.601 -9.809 1.00 91.25 99 PRO A CA 1
ATOM 756 C C . PRO A 1 99 ? -10.386 16.946 -10.603 1.00 91.25 99 PRO A C 1
ATOM 758 O O . PRO A 1 99 ? -10.421 15.736 -10.804 1.00 91.25 99 PRO A O 1
ATOM 761 N N . GLY A 1 100 ? -11.344 17.757 -11.054 1.00 92.19 100 GLY A N 1
ATOM 762 C CA . GLY A 1 100 ? -12.497 17.250 -11.801 1.00 92.19 100 GLY A CA 1
ATOM 763 C C . GLY A 1 100 ? -13.481 16.416 -10.972 1.00 92.19 100 GLY A C 1
ATOM 764 O O . GLY A 1 100 ? -14.350 15.784 -11.563 1.00 92.19 100 GLY A O 1
ATOM 765 N N . ARG A 1 101 ? -13.389 16.442 -9.630 1.00 92.12 101 ARG A N 1
ATOM 766 C CA . ARG A 1 101 ? -14.213 15.630 -8.712 1.00 92.12 101 ARG A CA 1
ATOM 767 C C . ARG A 1 101 ? -14.033 14.125 -8.937 1.00 92.12 101 ARG A C 1
ATOM 769 O O . ARG A 1 101 ? -14.993 13.363 -8.903 1.00 92.12 101 ARG A O 1
ATOM 776 N N . ASN A 1 102 ? -12.798 13.694 -9.171 1.00 94.81 102 ASN A N 1
ATOM 777 C CA . ASN A 1 102 ? -12.461 12.319 -9.537 1.00 94.81 102 ASN A CA 1
ATOM 778 C C . ASN A 1 102 ? -12.363 11.336 -8.348 1.00 94.81 102 ASN A C 1
ATOM 780 O O . ASN A 1 102 ? -11.774 10.273 -8.509 1.00 94.81 102 ASN A O 1
ATOM 784 N N . PHE A 1 103 ? -12.932 11.637 -7.175 1.00 97.44 103 PHE A N 1
ATOM 785 C CA . PHE A 1 103 ? -12.856 10.763 -5.993 1.00 97.44 103 PHE A CA 1
ATOM 786 C C . PHE A 1 103 ? -13.333 9.330 -6.279 1.00 97.44 103 PHE A C 1
ATOM 788 O O . PHE A 1 103 ? -12.624 8.370 -5.987 1.00 97.44 103 PHE A O 1
ATOM 795 N N . ASP A 1 104 ? -14.483 9.177 -6.943 1.00 97.75 104 ASP A N 1
ATOM 796 C CA . ASP A 1 104 ? -15.040 7.858 -7.271 1.00 97.75 104 ASP A CA 1
ATOM 797 C C . ASP A 1 104 ? -14.144 7.040 -8.219 1.00 97.75 104 ASP A C 1
ATOM 799 O O . ASP A 1 104 ? -14.168 5.813 -8.173 1.00 97.75 104 ASP A O 1
ATOM 803 N N . TYR A 1 105 ? -13.310 7.693 -9.035 1.00 98.19 105 TYR A N 1
ATOM 804 C CA . TYR A 1 105 ? -12.362 7.005 -9.917 1.00 98.19 105 TYR A CA 1
ATOM 805 C C . TYR A 1 105 ? -11.305 6.234 -9.112 1.00 98.19 105 TYR A C 1
ATOM 807 O O . TYR A 1 105 ? -10.960 5.106 -9.454 1.00 98.19 105 TYR A O 1
ATOM 815 N N . HIS A 1 106 ? -10.859 6.793 -7.981 1.00 98.19 106 HIS A N 1
ATOM 816 C CA . HIS A 1 106 ? -9.916 6.138 -7.068 1.00 98.19 106 HIS A CA 1
ATOM 817 C C . HIS A 1 106 ? -10.520 4.947 -6.313 1.00 98.19 106 HIS A C 1
ATOM 819 O O . HIS A 1 106 ? -9.776 4.095 -5.830 1.00 98.19 106 HIS A O 1
ATOM 825 N N . LEU A 1 107 ? -11.852 4.840 -6.249 1.00 98.62 107 LEU A N 1
ATOM 826 C CA . LEU A 1 107 ? -12.545 3.740 -5.575 1.00 98.62 107 LEU A CA 1
ATOM 827 C C . LEU A 1 107 ? -12.660 2.473 -6.428 1.00 98.62 107 LEU A C 1
ATOM 829 O O . LEU A 1 107 ? -12.856 1.396 -5.867 1.00 98.62 107 LEU A O 1
ATOM 833 N N . ILE A 1 108 ? -12.539 2.576 -7.753 1.00 98.75 108 ILE A N 1
ATOM 834 C CA . ILE A 1 108 ? -12.757 1.458 -8.686 1.00 98.75 108 ILE A CA 1
ATOM 835 C C . ILE A 1 108 ? -11.859 0.239 -8.363 1.00 98.75 108 ILE A C 1
ATOM 837 O O . ILE A 1 108 ? -12.391 -0.869 -8.257 1.00 98.75 108 ILE A O 1
ATOM 841 N N . PRO A 1 109 ? -10.541 0.379 -8.096 1.00 98.69 109 PRO A N 1
ATOM 842 C CA . PRO A 1 109 ? -9.713 -0.770 -7.721 1.00 98.69 109 PRO A CA 1
ATOM 843 C C . PRO A 1 109 ? -10.113 -1.403 -6.379 1.00 98.69 109 PRO A C 1
ATOM 845 O O . PRO A 1 109 ? -10.008 -2.618 -6.216 1.00 98.69 109 PRO A O 1
ATOM 848 N N . PHE A 1 110 ? -10.602 -0.605 -5.423 1.00 98.81 110 PHE A N 1
ATOM 849 C CA . PHE A 1 110 ? -11.084 -1.114 -4.135 1.00 98.81 110 PHE A CA 1
ATOM 850 C C . PHE A 1 110 ? -12.401 -1.876 -4.282 1.00 98.81 110 PHE A C 1
ATOM 852 O O . PHE A 1 110 ? -12.568 -2.908 -3.643 1.00 98.81 110 PHE A O 1
ATOM 859 N N . GLN A 1 111 ? -13.304 -1.430 -5.161 1.00 98.75 111 GLN A N 1
ATOM 860 C CA . GLN A 1 111 ? -14.531 -2.170 -5.479 1.00 98.75 111 GLN A CA 1
ATOM 861 C C . GLN A 1 111 ? -14.206 -3.573 -6.001 1.00 98.75 111 GLN A C 1
ATOM 863 O O . GLN A 1 111 ? -14.733 -4.553 -5.481 1.00 98.75 111 GLN A O 1
ATOM 868 N N . ALA A 1 112 ? -13.255 -3.685 -6.933 1.00 98.62 112 ALA A N 1
ATOM 869 C CA . ALA A 1 112 ? -12.781 -4.981 -7.418 1.00 98.62 112 ALA A CA 1
ATOM 870 C C . ALA A 1 112 ? -12.123 -5.830 -6.313 1.00 98.62 112 ALA A C 1
ATOM 872 O O . ALA A 1 112 ? -12.290 -7.049 -6.283 1.00 98.62 112 ALA A O 1
ATOM 873 N N . ALA A 1 113 ? -11.409 -5.202 -5.371 1.00 98.75 113 ALA A N 1
ATOM 874 C CA . ALA A 1 113 ? -10.868 -5.898 -4.203 1.00 98.75 113 ALA A CA 1
ATOM 875 C C . ALA A 1 113 ? -11.971 -6.449 -3.281 1.00 98.75 113 ALA A C 1
ATOM 877 O O . ALA A 1 113 ? -11.847 -7.565 -2.775 1.00 98.75 113 ALA A O 1
ATOM 878 N N . PHE A 1 114 ? -13.062 -5.704 -3.085 1.00 98.75 114 PHE A N 1
ATOM 879 C CA . PHE A 1 114 ? -14.213 -6.164 -2.303 1.00 98.75 114 PHE A CA 1
ATOM 880 C C . PHE A 1 114 ? -14.964 -7.296 -3.010 1.00 98.75 114 PHE A C 1
ATOM 882 O O . PHE A 1 114 ? -15.330 -8.273 -2.366 1.00 98.75 114 PHE A O 1
ATOM 889 N N . GLU A 1 115 ? -15.122 -7.229 -4.333 1.00 98.19 115 GLU A N 1
ATOM 890 C CA . GLU A 1 115 ? -15.701 -8.319 -5.135 1.00 98.19 115 GLU A CA 1
ATOM 891 C C . GLU A 1 115 ? -14.858 -9.605 -5.110 1.00 98.19 115 GLU A C 1
ATOM 893 O O . GLU A 1 115 ? -15.395 -10.705 -5.282 1.00 98.19 115 GLU A O 1
ATOM 898 N N . ALA A 1 116 ? -13.549 -9.467 -4.877 1.00 98.31 116 ALA A N 1
ATOM 899 C CA . ALA A 1 116 ? -12.600 -10.554 -4.647 1.00 98.31 116 ALA A CA 1
ATOM 900 C C . ALA A 1 116 ? -12.510 -10.992 -3.169 1.00 98.31 116 ALA A C 1
ATOM 902 O O . ALA A 1 116 ? -11.610 -11.756 -2.821 1.00 98.31 116 ALA A O 1
ATOM 903 N N . ASN A 1 117 ? -13.400 -10.486 -2.305 1.00 98.44 117 ASN A N 1
ATOM 904 C CA . ASN A 1 117 ? -13.437 -10.710 -0.857 1.00 98.44 117 ASN A CA 1
ATOM 905 C C . ASN A 1 117 ? -12.064 -10.557 -0.187 1.00 98.44 117 ASN A C 1
ATOM 907 O O . ASN A 1 117 ? -11.579 -11.465 0.497 1.00 98.44 117 ASN A O 1
ATOM 911 N N . VAL A 1 118 ? -11.410 -9.416 -0.413 1.00 98.81 118 VAL A N 1
ATOM 912 C CA . VAL A 1 118 ? -10.148 -9.102 0.264 1.00 98.81 118 VAL A CA 1
ATOM 913 C C . VAL A 1 118 ? -10.292 -9.207 1.787 1.00 98.81 118 VAL A C 1
ATOM 915 O O . VAL A 1 118 ? -11.283 -8.759 2.361 1.00 98.81 118 VAL A O 1
ATOM 918 N N . ALA A 1 119 ? -9.303 -9.814 2.439 1.00 98.62 119 ALA A N 1
ATOM 919 C CA . ALA A 1 119 ? -9.351 -10.118 3.867 1.00 98.62 119 ALA A CA 1
ATOM 920 C C . ALA A 1 119 ? -9.245 -8.867 4.761 1.00 98.62 119 ALA A C 1
ATOM 922 O O . ALA A 1 119 ? -9.939 -8.747 5.777 1.00 98.62 119 ALA A O 1
ATOM 923 N N . SER A 1 120 ? -8.379 -7.933 4.358 1.00 98.75 120 SER A N 1
ATOM 924 C CA . SER A 1 120 ? -8.020 -6.743 5.123 1.00 98.75 120 SER A CA 1
ATOM 925 C C . SER A 1 120 ? -7.966 -5.476 4.250 1.00 98.75 120 SER A C 1
ATOM 927 O O . SER A 1 120 ? -7.688 -5.526 3.050 1.00 98.75 120 SER A O 1
ATOM 929 N N . VAL A 1 121 ? -8.186 -4.309 4.861 1.00 98.94 121 VAL A N 1
ATOM 930 C CA . VAL A 1 121 ? -8.064 -2.983 4.231 1.00 98.94 121 VAL A CA 1
ATOM 931 C C . VAL A 1 121 ? -7.181 -2.098 5.098 1.00 98.94 121 VAL A C 1
ATOM 933 O O . VAL A 1 121 ? -7.354 -2.052 6.316 1.00 98.94 121 VAL A O 1
ATOM 936 N N . MET A 1 122 ? -6.276 -1.358 4.464 1.00 98.88 122 MET A N 1
ATOM 937 C CA . MET A 1 122 ? -5.481 -0.326 5.122 1.00 98.88 122 MET A CA 1
ATOM 938 C C . MET A 1 122 ? -5.893 1.063 4.646 1.00 98.88 122 MET A C 1
ATOM 940 O O . MET A 1 122 ? -5.745 1.336 3.455 1.00 98.88 122 MET A O 1
ATOM 944 N N . PRO A 1 123 ? -6.403 1.949 5.517 1.00 98.62 123 PRO A N 1
ATOM 945 C CA . PRO A 1 123 ? -6.662 3.340 5.170 1.00 98.62 123 PRO A CA 1
ATOM 946 C C . PRO A 1 123 ? -5.368 4.134 4.989 1.00 98.62 123 PRO A C 1
ATOM 948 O O . PRO A 1 123 ? -4.371 3.857 5.651 1.00 98.62 123 PRO A O 1
ATOM 951 N N . TYR A 1 124 ? -5.395 5.144 4.124 1.00 97.06 124 TYR A N 1
ATOM 952 C CA . TYR A 1 124 ? -4.233 5.991 3.856 1.00 97.06 124 TYR A CA 1
ATOM 953 C C . TYR A 1 124 ? -4.002 7.080 4.916 1.00 97.06 124 TYR A C 1
ATOM 955 O O . TYR A 1 124 ? -4.929 7.495 5.610 1.00 97.06 124 TYR A O 1
ATOM 963 N N . TYR A 1 125 ? -2.774 7.600 5.003 1.00 95.81 125 TYR A N 1
ATOM 964 C CA . TYR A 1 125 ? -2.443 8.730 5.881 1.00 95.81 125 TYR A CA 1
ATOM 965 C C . TYR A 1 125 ? -3.167 10.023 5.497 1.00 95.81 125 TYR A C 1
ATOM 967 O O . TYR A 1 125 ? -3.574 10.784 6.370 1.00 95.81 125 TYR A O 1
ATOM 975 N N . GLY A 1 126 ? -3.283 10.284 4.191 1.00 96.50 126 GLY A N 1
ATOM 976 C CA . GLY A 1 126 ? -3.691 11.581 3.657 1.00 96.50 126 GLY A CA 1
ATOM 977 C C . GLY A 1 126 ? -5.075 12.051 4.110 1.00 96.50 126 GLY A C 1
ATOM 978 O O . GLY A 1 126 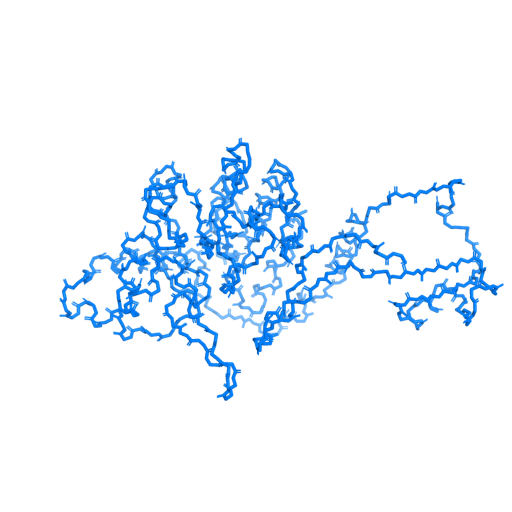? -5.933 11.269 4.518 1.00 96.50 126 GLY A O 1
ATOM 979 N N . VAL A 1 127 ? -5.290 13.358 4.003 1.00 98.19 127 VAL A N 1
ATOM 980 C CA . VA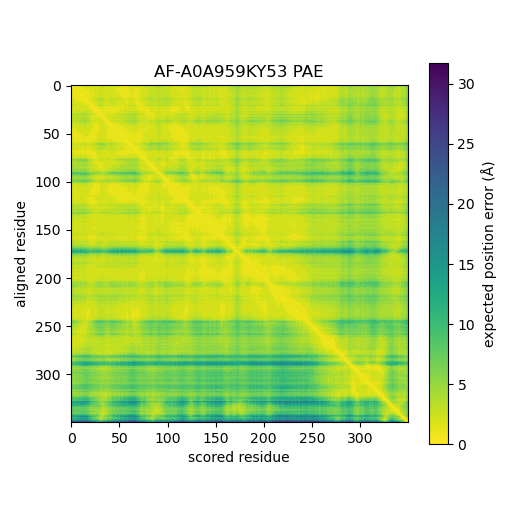L A 1 127 ? -6.548 14.041 4.306 1.00 98.19 127 VAL A CA 1
ATOM 981 C C . VAL A 1 127 ? -7.342 14.211 3.006 1.00 98.19 127 VAL A C 1
ATOM 983 O O . VAL A 1 127 ? -6.866 14.913 2.108 1.00 98.19 127 VAL A O 1
ATOM 986 N N . PRO A 1 128 ? -8.540 13.613 2.862 1.00 96.81 128 PRO A N 1
ATOM 987 C CA . PRO A 1 128 ? -9.377 13.784 1.677 1.00 96.81 128 PRO A CA 1
ATOM 988 C C . PRO A 1 128 ? -10.043 15.158 1.688 1.00 96.81 128 PRO A C 1
ATOM 990 O O . PRO A 1 128 ? -11.184 15.298 2.130 1.00 96.81 128 PRO A O 1
ATOM 993 N N . MET A 1 129 ? -9.332 16.177 1.209 1.00 96.88 129 MET A N 1
ATOM 994 C CA . MET A 1 129 ? -9.788 17.559 1.323 1.00 96.88 129 MET A CA 1
ATOM 995 C C . MET A 1 129 ? -11.189 17.729 0.725 1.00 96.88 129 MET A C 1
ATOM 997 O O . MET A 1 129 ? -11.430 17.431 -0.451 1.00 96.88 129 MET A O 1
ATOM 1001 N N . ASP A 1 130 ? -12.102 18.203 1.570 1.00 95.44 130 ASP A N 1
ATOM 1002 C CA . ASP A 1 130 ? -13.483 18.562 1.247 1.00 95.44 130 ASP A CA 1
ATOM 1003 C C . ASP A 1 130 ? -14.326 17.406 0.665 1.00 95.44 130 ASP A C 1
ATOM 1005 O O . ASP A 1 130 ? -15.330 17.645 -0.008 1.00 95.44 130 ASP A O 1
ATOM 1009 N N . GLN A 1 131 ? -13.936 16.146 0.910 1.00 96.69 131 GLN A N 1
ATOM 1010 C CA . GLN A 1 131 ? -14.758 14.970 0.566 1.00 96.69 131 GLN A CA 1
ATOM 1011 C C . GLN A 1 131 ? -15.705 14.555 1.701 1.00 96.69 131 GLN A C 1
ATOM 1013 O O . GLN A 1 131 ? -16.640 13.785 1.481 1.00 96.69 131 GLN A O 1
ATOM 1018 N N . THR A 1 132 ? -15.454 15.050 2.911 1.00 97.12 132 THR A N 1
ATOM 1019 C CA . THR A 1 132 ? -16.191 14.753 4.145 1.00 97.12 132 THR A CA 1
ATOM 1020 C C . THR A 1 132 ? -16.419 16.033 4.945 1.00 97.12 132 THR A C 1
ATOM 1022 O O . THR A 1 132 ? -15.823 17.068 4.656 1.00 97.12 132 THR A O 1
ATOM 1025 N N . ASP A 1 133 ? -17.249 15.961 5.982 1.00 96.88 133 ASP A N 1
ATOM 1026 C CA . ASP A 1 133 ? -17.535 17.085 6.882 1.00 96.88 133 ASP A CA 1
ATOM 1027 C C . ASP A 1 133 ? -16.344 17.428 7.799 1.00 96.88 133 ASP A C 1
ATOM 1029 O O . ASP A 1 133 ? -16.301 18.500 8.402 1.00 96.88 133 ASP A O 1
ATOM 1033 N N . GLU A 1 134 ? -15.365 16.524 7.906 1.00 97.50 134 GLU A N 1
ATOM 1034 C CA . GLU A 1 134 ? -14.146 16.688 8.697 1.00 97.50 134 GLU A CA 1
ATOM 1035 C C . GLU A 1 134 ? -12.897 16.428 7.834 1.00 97.50 134 GLU A C 1
ATOM 1037 O O . GLU A 1 134 ? -12.766 15.365 7.229 1.00 97.50 134 GLU A O 1
ATOM 1042 N N . ASN A 1 135 ? -11.956 17.378 7.796 1.00 97.81 135 ASN A N 1
ATOM 1043 C CA . ASN A 1 135 ? -10.681 17.252 7.077 1.00 97.81 135 ASN A CA 1
ATOM 1044 C C . ASN A 1 135 ? -9.598 16.660 8.001 1.00 97.81 135 ASN A C 1
ATOM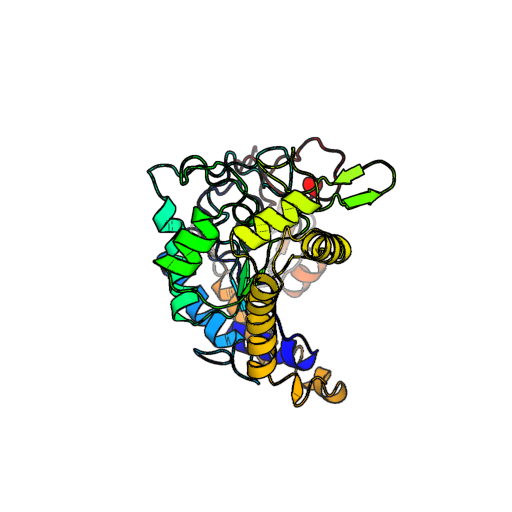 1046 O O . ASN A 1 135 ? -8.734 17.377 8.503 1.00 97.81 135 ASN A O 1
ATOM 1050 N N . VAL A 1 136 ? -9.657 15.344 8.220 1.00 98.56 136 VAL A N 1
ATOM 1051 C CA . VAL A 1 136 ? -8.679 14.553 8.998 1.00 98.56 136 VAL A CA 1
ATOM 1052 C C . VAL A 1 136 ? -8.197 13.336 8.207 1.00 98.56 136 VAL A C 1
ATOM 1054 O O . VAL A 1 136 ? -8.862 12.918 7.255 1.00 98.56 136 VAL A O 1
ATOM 1057 N N . GLY A 1 137 ? -7.055 12.759 8.597 1.00 98.25 137 GLY A N 1
ATOM 1058 C CA . GLY A 1 137 ? -6.497 11.561 7.956 1.00 98.25 137 GLY A CA 1
ATOM 1059 C C . GLY A 1 137 ? -7.496 10.395 7.901 1.00 98.25 137 GLY A C 1
ATOM 1060 O O . GLY A 1 137 ? -8.324 10.239 8.803 1.00 98.25 137 GLY A O 1
ATOM 1061 N N . MET A 1 138 ? -7.435 9.561 6.853 1.00 98.44 138 MET A N 1
ATOM 1062 C CA . MET A 1 138 ? -8.514 8.603 6.531 1.00 98.44 138 MET A CA 1
ATOM 1063 C C . MET A 1 138 ? -8.866 7.650 7.674 1.00 98.44 138 MET A C 1
ATOM 1065 O O . MET A 1 138 ? -10.042 7.389 7.902 1.00 98.44 138 MET A O 1
ATOM 1069 N N . ALA A 1 139 ? -7.878 7.143 8.416 1.00 98.50 139 ALA A N 1
ATOM 1070 C CA . ALA A 1 139 ? -8.124 6.225 9.534 1.00 98.50 139 ALA A CA 1
ATOM 1071 C C . ALA A 1 139 ? -8.833 6.886 10.733 1.00 98.50 139 ALA A C 1
ATOM 1073 O O . ALA A 1 139 ? -9.459 6.195 11.535 1.00 98.50 139 ALA A O 1
ATOM 1074 N N . PHE A 1 140 ? -8.752 8.215 10.851 1.00 98.81 140 PHE A N 1
ATOM 1075 C CA . PHE A 1 140 ? -9.475 9.007 11.848 1.00 98.81 140 PHE A CA 1
ATOM 1076 C C . PHE A 1 140 ? -10.864 9.440 11.354 1.00 98.81 140 PHE A C 1
ATOM 1078 O O . PHE A 1 140 ? -11.671 9.942 12.136 1.00 98.81 140 PHE A O 1
ATOM 1085 N N . ASN A 1 141 ? -11.153 9.279 10.062 1.00 98.81 141 ASN A N 1
ATOM 1086 C CA . ASN A 1 141 ? -12.335 9.831 9.421 1.00 98.81 141 ASN A CA 1
ATOM 1087 C C . ASN A 1 141 ? -13.497 8.825 9.411 1.00 98.81 141 ASN A C 1
ATOM 1089 O O . ASN A 1 141 ? -13.525 7.871 8.629 1.00 98.81 141 ASN A O 1
ATOM 1093 N N . LYS A 1 142 ? -14.509 9.061 10.251 1.00 98.75 142 LYS A N 1
ATOM 1094 C CA . LYS A 1 142 ? -15.668 8.165 10.390 1.00 98.75 142 LYS A CA 1
ATOM 1095 C C . LYS A 1 142 ? -16.534 8.076 9.130 1.00 98.75 142 LYS A C 1
ATOM 1097 O O . LYS A 1 142 ? -17.094 7.015 8.863 1.00 98.75 142 LYS A O 1
ATOM 1102 N N . GLN A 1 143 ? -16.634 9.142 8.333 1.00 98.75 143 GLN A N 1
ATOM 1103 C CA . GLN A 1 143 ? -17.389 9.105 7.074 1.00 98.75 143 GLN A CA 1
ATOM 1104 C C . GLN A 1 143 ? -16.686 8.247 6.016 1.00 98.75 143 GLN A C 1
ATOM 1106 O O . GLN A 1 143 ? -17.364 7.564 5.253 1.00 98.75 143 GLN A O 1
ATOM 1111 N N . ILE A 1 144 ? -15.350 8.202 6.013 1.00 98.75 144 ILE A N 1
ATOM 1112 C CA . ILE A 1 144 ? -14.581 7.301 5.142 1.00 98.75 144 ILE A CA 1
ATOM 1113 C C . ILE A 1 144 ? -14.624 5.858 5.655 1.00 98.75 144 ILE A C 1
ATOM 1115 O O . ILE A 1 144 ? -14.944 4.940 4.901 1.00 98.75 144 ILE A O 1
ATOM 1119 N N . ILE A 1 145 ? -14.317 5.622 6.931 1.00 98.88 145 ILE A N 1
ATOM 1120 C CA . ILE A 1 145 ? -14.208 4.251 7.442 1.00 98.88 145 ILE A CA 1
ATOM 1121 C C . ILE A 1 145 ? -15.587 3.636 7.680 1.00 98.88 145 ILE A C 1
ATOM 1123 O O . ILE A 1 145 ? -15.904 2.599 7.109 1.00 98.88 145 ILE A O 1
ATOM 1127 N N . THR A 1 146 ? -16.447 4.258 8.482 1.00 98.88 146 THR A N 1
ATOM 1128 C CA . THR A 1 146 ? -17.785 3.707 8.735 1.00 98.88 146 THR A CA 1
ATOM 1129 C C . THR A 1 146 ? -18.721 3.972 7.556 1.00 98.88 146 THR A C 1
ATOM 1131 O O . THR A 1 146 ? -19.223 3.020 6.965 1.00 98.88 146 THR A O 1
ATOM 1134 N N . GLY A 1 147 ? -18.910 5.232 7.158 1.00 98.81 147 GLY A N 1
ATOM 1135 C CA . GLY A 1 147 ? -19.908 5.586 6.137 1.00 98.81 147 GLY A CA 1
ATOM 1136 C C . GLY A 1 147 ? -19.629 4.971 4.760 1.00 98.81 147 GLY A C 1
ATOM 1137 O O . GLY A 1 147 ? -20.493 4.348 4.143 1.00 98.81 147 GLY A O 1
ATOM 1138 N N . LEU A 1 148 ? -18.401 5.114 4.262 1.00 98.75 148 LEU A N 1
ATOM 1139 C CA . LEU A 1 148 ? -18.042 4.635 2.933 1.00 98.75 148 LEU A CA 1
ATOM 1140 C C . LEU A 1 148 ? -17.661 3.148 2.941 1.00 98.75 148 LEU A C 1
ATOM 1142 O O . LEU A 1 148 ? -18.243 2.366 2.191 1.00 98.75 148 LEU A O 1
ATOM 1146 N N . LEU A 1 149 ? -16.703 2.731 3.770 1.00 98.81 149 LEU A N 1
ATOM 1147 C CA . LEU A 1 149 ? -16.212 1.350 3.738 1.00 98.81 149 LEU A CA 1
ATOM 1148 C C . LEU A 1 149 ? -17.185 0.349 4.386 1.00 98.81 149 LEU A C 1
ATOM 1150 O O . LEU A 1 149 ? -17.545 -0.641 3.748 1.00 98.81 149 LEU A O 1
ATOM 1154 N N . ARG A 1 150 ? -17.632 0.584 5.627 1.00 98.62 150 ARG A N 1
ATOM 1155 C CA . ARG A 1 150 ? -18.520 -0.367 6.328 1.00 98.62 150 ARG A CA 1
ATOM 1156 C C . ARG A 1 150 ? -19.951 -0.342 5.806 1.00 98.62 150 ARG A C 1
ATOM 1158 O O . ARG A 1 150 ? -20.516 -1.403 5.571 1.00 98.62 150 ARG A O 1
ATOM 1165 N N . GLU A 1 151 ? -20.541 0.839 5.642 1.00 98.75 151 GLU A N 1
ATOM 1166 C CA . GLU A 1 151 ? -21.968 0.981 5.332 1.00 98.75 151 GLU A CA 1
ATOM 1167 C C . GLU A 1 151 ? -22.240 0.933 3.823 1.00 98.75 151 GLU A C 1
ATOM 1169 O O . GLU A 1 151 ? -22.999 0.072 3.379 1.00 98.75 151 GLU A O 1
ATOM 1174 N N . LYS A 1 152 ? -21.608 1.797 3.010 1.00 98.56 152 LYS A N 1
ATOM 1175 C CA . LYS A 1 152 ? -21.846 1.816 1.550 1.00 98.56 152 LYS A CA 1
ATOM 1176 C C . LYS A 1 152 ? -21.333 0.550 0.860 1.00 98.56 152 LYS A C 1
ATOM 1178 O O . LYS A 1 152 ? -22.053 -0.010 0.037 1.00 98.56 152 LYS A O 1
ATOM 1183 N N . TYR A 1 153 ? -20.107 0.115 1.159 1.00 98.56 153 TYR A N 1
ATOM 1184 C CA . TYR A 1 153 ? -19.519 -1.080 0.535 1.00 98.56 153 TYR A CA 1
ATOM 1185 C C . TYR A 1 153 ? -19.799 -2.387 1.288 1.00 98.56 153 TYR A C 1
ATOM 1187 O O . TYR A 1 153 ? -19.513 -3.457 0.757 1.00 98.56 153 TYR A O 1
ATOM 1195 N N . GLY A 1 154 ? -20.367 -2.335 2.498 1.00 98.50 154 GLY A N 1
ATOM 1196 C CA . GLY A 1 154 ? -20.692 -3.541 3.265 1.00 98.50 154 GLY A CA 1
ATOM 1197 C C . GLY A 1 154 ? -19.467 -4.333 3.733 1.00 98.50 154 GLY A C 1
ATOM 1198 O O . GLY A 1 154 ? -19.579 -5.530 3.999 1.00 98.50 154 GLY A O 1
ATOM 1199 N N . TYR A 1 155 ? -18.287 -3.708 3.801 1.00 98.62 155 TYR A N 1
ATOM 1200 C CA . TYR A 1 155 ? -17.045 -4.411 4.106 1.00 98.62 155 TYR A CA 1
ATOM 1201 C C . TYR A 1 155 ? -16.957 -4.794 5.590 1.00 98.62 155 TYR A C 1
ATOM 1203 O O . TYR A 1 155 ? -16.852 -3.931 6.466 1.00 98.62 155 TYR A O 1
ATOM 1211 N N . ASP A 1 156 ? -16.921 -6.095 5.887 1.00 97.31 156 ASP A N 1
ATOM 1212 C CA . ASP A 1 156 ? -16.847 -6.621 7.260 1.00 97.31 156 ASP A CA 1
ATOM 1213 C C . ASP A 1 156 ? -15.483 -7.245 7.626 1.00 97.31 156 ASP A C 1
ATOM 1215 O O . ASP A 1 156 ? -15.328 -7.797 8.714 1.00 97.31 156 ASP A O 1
ATOM 1219 N N . GLY A 1 157 ? -14.474 -7.161 6.753 1.00 98.19 157 GLY A N 1
ATOM 1220 C CA . GLY A 1 157 ? -13.111 -7.633 7.041 1.00 98.19 157 GLY A CA 1
ATOM 1221 C C . GLY A 1 157 ? -12.351 -6.744 8.034 1.00 98.19 157 GLY A C 1
ATOM 1222 O O . GLY A 1 157 ? -12.915 -5.819 8.623 1.00 98.19 157 GLY A O 1
ATOM 1223 N N . ILE A 1 158 ? -11.061 -7.002 8.235 1.00 98.81 158 ILE A N 1
ATOM 1224 C CA . ILE A 1 158 ? -10.238 -6.206 9.161 1.00 98.81 158 ILE A CA 1
ATOM 1225 C C . ILE A 1 158 ? -9.914 -4.852 8.519 1.00 98.81 158 ILE A C 1
ATOM 1227 O O . ILE A 1 158 ? -9.601 -4.779 7.327 1.00 98.81 158 ILE A O 1
ATOM 1231 N N . VAL A 1 159 ? -9.978 -3.776 9.304 1.00 98.88 159 VAL A N 1
ATOM 1232 C CA . VAL A 1 159 ? -9.387 -2.478 8.950 1.00 98.88 159 VAL A CA 1
ATOM 1233 C C . VAL A 1 159 ? -8.190 -2.218 9.854 1.00 98.88 159 VAL A C 1
ATOM 1235 O O . VAL A 1 159 ? -8.348 -2.028 11.060 1.00 98.88 159 VAL A O 1
ATOM 1238 N N . CYS A 1 160 ? -6.996 -2.215 9.271 1.00 98.75 160 CYS A N 1
ATOM 1239 C CA . CYS A 1 160 ? -5.741 -1.957 9.970 1.00 98.75 160 CYS A CA 1
ATOM 1240 C C . CYS A 1 160 ? -5.227 -0.575 9.574 1.00 98.75 160 CYS A C 1
ATOM 1242 O O . CYS A 1 160 ? -5.143 -0.292 8.384 1.00 98.75 160 CYS A O 1
ATOM 1244 N N . THR A 1 161 ? -4.893 0.297 10.523 1.00 98.62 161 THR A N 1
ATOM 1245 C CA . THR A 1 161 ? -4.283 1.583 10.161 1.00 98.62 161 THR A CA 1
ATOM 1246 C C . THR A 1 161 ? -2.948 1.383 9.445 1.00 98.62 161 THR A C 1
ATOM 1248 O O . THR A 1 161 ? -2.286 0.358 9.604 1.00 98.62 161 THR A O 1
ATOM 1251 N N . ASP A 1 162 ? -2.515 2.404 8.712 1.00 97.44 162 ASP A N 1
ATOM 1252 C CA . ASP A 1 162 ? -1.116 2.524 8.301 1.00 97.44 162 ASP A CA 1
ATOM 1253 C C . ASP A 1 162 ? -0.207 2.773 9.537 1.00 97.44 162 ASP A C 1
ATOM 1255 O O . ASP A 1 162 ? -0.679 2.808 10.683 1.00 97.44 162 ASP A O 1
ATOM 1259 N N . TRP A 1 163 ? 1.103 2.900 9.329 1.00 95.44 163 TRP A N 1
ATOM 1260 C CA . TRP A 1 163 ? 2.106 2.928 10.401 1.00 95.44 163 TRP A CA 1
ATOM 1261 C C . TRP A 1 163 ? 2.227 4.263 11.147 1.00 95.44 163 TRP A C 1
ATOM 1263 O O . TRP A 1 163 ? 2.512 5.308 10.562 1.00 95.44 163 TRP A O 1
ATOM 1273 N N . GLY A 1 164 ? 2.172 4.205 12.482 1.00 94.62 164 GLY A N 1
ATOM 1274 C CA . GLY A 1 164 ? 2.532 5.317 13.377 1.00 94.62 164 GLY A CA 1
ATOM 1275 C C . GLY A 1 164 ? 1.615 6.536 13.259 1.00 94.62 164 GLY A C 1
ATOM 1276 O O . GLY A 1 164 ? 2.057 7.669 13.077 1.00 94.62 164 GLY A O 1
ATOM 1277 N N . LEU A 1 165 ? 0.309 6.289 13.348 1.00 96.94 165 LEU A N 1
ATOM 1278 C CA . LEU A 1 165 ? -0.710 7.339 13.454 1.00 96.94 165 LEU A CA 1
ATOM 1279 C C . LEU A 1 165 ? -0.851 7.883 14.882 1.00 96.94 165 LEU A C 1
ATOM 1281 O O . LEU A 1 165 ? -1.405 8.964 15.068 1.00 96.94 165 LEU A O 1
ATOM 1285 N N . ILE A 1 166 ? -0.410 7.123 15.887 1.00 97.88 166 ILE A N 1
ATOM 1286 C CA . ILE A 1 166 ? -0.664 7.427 17.299 1.00 97.88 166 ILE A CA 1
ATOM 1287 C C . ILE A 1 166 ? 0.570 8.044 17.950 1.00 97.88 166 ILE A C 1
ATOM 1289 O O . ILE A 1 166 ? 0.464 9.143 18.499 1.00 97.88 166 ILE A O 1
ATOM 1293 N N . THR A 1 167 ? 1.707 7.354 17.851 1.00 95.94 167 THR A N 1
ATOM 1294 C CA . THR A 1 167 ? 2.958 7.672 18.544 1.00 95.94 167 THR A CA 1
ATOM 1295 C C . THR A 1 167 ? 4.027 8.246 17.619 1.00 95.94 167 THR A C 1
ATOM 1297 O O . THR A 1 167 ? 4.123 7.913 16.432 1.00 95.94 167 THR A O 1
ATOM 1300 N N . ASP A 1 168 ? 4.864 9.107 18.191 1.00 94.44 168 ASP A N 1
ATOM 1301 C CA . ASP A 1 168 ? 6.061 9.611 17.530 1.00 94.44 168 ASP A CA 1
ATOM 1302 C C . ASP A 1 168 ? 7.157 8.535 17.531 1.00 94.44 168 ASP A C 1
ATOM 1304 O O . ASP A 1 168 ? 7.326 7.781 18.489 1.00 94.44 168 ASP A O 1
ATOM 1308 N N . THR A 1 169 ? 7.950 8.471 16.463 1.00 91.44 169 THR A N 1
ATOM 1309 C CA . THR A 1 169 ? 9.054 7.514 16.326 1.00 91.44 169 THR A CA 1
ATOM 1310 C C . THR A 1 169 ? 10.400 8.221 16.448 1.00 91.44 169 THR A C 1
ATOM 1312 O O . THR A 1 169 ? 10.737 9.081 15.637 1.00 91.44 169 THR A O 1
ATOM 1315 N N . GLN A 1 170 ? 11.227 7.825 17.416 1.00 90.31 170 GLN A N 1
ATOM 1316 C CA . GLN A 1 170 ? 12.588 8.353 17.542 1.00 90.31 170 GLN A CA 1
ATOM 1317 C C . GLN A 1 170 ? 13.503 7.764 16.451 1.00 90.31 170 GLN A C 1
ATOM 1319 O O . GLN A 1 170 ? 13.795 6.568 16.451 1.00 90.31 170 GLN A O 1
ATOM 1324 N N . MET A 1 171 ? 14.008 8.602 15.544 1.00 86.19 171 MET A N 1
ATOM 1325 C CA . MET A 1 171 ? 14.918 8.223 14.455 1.00 86.19 171 MET A CA 1
ATOM 1326 C C . MET A 1 171 ? 16.360 8.666 14.749 1.00 86.19 171 MET A C 1
ATOM 1328 O O . MET A 1 171 ? 16.951 9.477 14.041 1.00 86.19 171 MET A O 1
ATOM 1332 N N . GLY A 1 172 ? 16.949 8.123 15.816 1.00 85.19 172 GLY A N 1
ATOM 1333 C CA . GLY A 1 172 ? 18.265 8.549 16.313 1.00 85.19 172 GLY A CA 1
ATOM 1334 C C . GLY A 1 172 ? 18.168 9.713 17.305 1.00 85.19 172 GLY A C 1
ATOM 1335 O O . GLY A 1 172 ? 17.068 10.083 17.689 1.00 85.19 172 GLY A O 1
ATOM 1336 N N . PRO A 1 173 ? 19.285 10.285 17.779 1.00 84.06 173 PRO A N 1
ATOM 1337 C CA . PRO A 1 173 ? 19.280 11.180 18.943 1.00 84.06 173 PRO A CA 1
ATOM 1338 C C . PRO A 1 173 ? 18.611 12.544 18.712 1.00 84.06 173 PRO A C 1
ATOM 1340 O O . PRO A 1 173 ? 18.157 13.159 19.670 1.00 84.06 173 PRO A O 1
ATOM 1343 N N . GLU A 1 174 ? 18.555 13.021 17.466 1.00 87.81 174 GLU A N 1
ATOM 1344 C CA . GLU A 1 174 ? 18.142 14.398 17.140 1.00 87.81 174 GLU A CA 1
ATOM 1345 C C . GLU A 1 174 ? 16.877 14.477 16.277 1.00 87.81 174 GLU A C 1
ATOM 1347 O O . GLU A 1 174 ? 16.358 15.566 16.044 1.00 87.81 174 GLU A O 1
ATOM 1352 N N . VAL A 1 175 ? 16.370 13.340 15.794 1.00 88.88 175 VAL A N 1
ATOM 1353 C CA . VAL A 1 175 ? 15.251 13.301 14.850 1.00 88.88 175 VAL A CA 1
ATOM 1354 C C . VAL A 1 175 ? 14.088 12.556 15.476 1.00 88.88 175 VAL A C 1
ATOM 1356 O O . VAL A 1 175 ? 14.190 11.371 15.789 1.00 88.88 175 VAL A O 1
ATOM 1359 N N . VAL A 1 176 ? 12.970 13.255 15.617 1.00 91.62 176 VAL A N 1
ATOM 1360 C CA . VAL A 1 176 ? 11.674 12.665 15.939 1.00 91.62 176 VAL A CA 1
ATOM 1361 C C . VAL A 1 176 ? 10.855 12.661 14.661 1.00 91.62 176 VAL A C 1
ATOM 1363 O O . VAL A 1 176 ? 10.685 13.693 14.014 1.00 91.62 176 VAL A O 1
ATOM 1366 N N . TRP A 1 177 ? 10.378 11.487 14.273 1.00 91.62 177 TRP A N 1
ATOM 1367 C CA . TRP A 1 177 ? 9.395 11.353 13.218 1.00 91.62 177 TRP A CA 1
ATOM 1368 C C . TRP A 1 177 ? 8.012 11.341 13.852 1.00 91.62 177 TRP A C 1
ATOM 1370 O O . TRP A 1 177 ? 7.565 10.321 14.376 1.00 91.62 177 TRP A O 1
ATOM 1380 N N . GLU A 1 178 ? 7.376 12.508 13.830 1.00 93.25 178 GLU A N 1
ATOM 1381 C CA . GLU A 1 178 ? 6.065 12.738 14.431 1.00 93.25 178 GLU A CA 1
ATOM 1382 C C . GLU A 1 178 ? 5.015 11.748 13.910 1.00 93.25 178 GLU A C 1
ATOM 1384 O O . GLU A 1 178 ? 5.076 11.272 12.766 1.00 93.25 178 GLU A O 1
ATOM 1389 N N . ALA A 1 179 ? 4.046 11.435 14.764 1.00 95.62 179 ALA A N 1
ATOM 1390 C CA . ALA A 1 179 ? 2.878 10.655 14.406 1.00 95.62 179 ALA A CA 1
ATOM 1391 C C . ALA A 1 179 ? 2.167 11.293 13.208 1.00 95.62 179 ALA A C 1
ATOM 1393 O O . ALA A 1 179 ? 1.987 12.511 13.140 1.00 95.62 179 ALA A O 1
ATOM 1394 N N . ARG A 1 180 ? 1.691 10.468 12.274 1.00 96.19 180 ARG A N 1
ATOM 1395 C CA . ARG A 1 180 ? 0.949 10.922 11.084 1.00 96.19 180 ARG A CA 1
ATOM 1396 C C . ARG A 1 180 ? -0.514 11.221 11.452 1.00 96.19 180 ARG A C 1
ATOM 1398 O O . ARG A 1 180 ? -1.452 10.688 10.864 1.00 96.19 180 ARG A O 1
ATOM 1405 N N . ALA A 1 181 ? -0.704 12.046 12.480 1.00 97.38 181 ALA A N 1
ATOM 1406 C CA . ALA A 1 181 ? -1.974 12.367 13.127 1.00 97.38 181 ALA A CA 1
ATOM 1407 C C . ALA A 1 181 ? -2.710 13.529 12.429 1.00 97.38 181 ALA A C 1
ATOM 1409 O O . ALA A 1 181 ? -3.228 14.430 13.087 1.00 97.38 181 ALA A O 1
ATOM 1410 N N . TRP A 1 182 ? -2.730 13.534 11.094 1.00 98.06 182 TRP A N 1
ATOM 1411 C CA . TRP A 1 182 ? -3.135 14.699 10.305 1.00 98.06 182 TRP A CA 1
ATOM 1412 C C . TRP A 1 182 ? -4.559 15.184 10.605 1.00 98.06 182 TRP A C 1
ATOM 1414 O O . TRP A 1 182 ? -5.529 14.427 10.487 1.00 98.06 182 TRP A O 1
ATOM 1424 N N . GLY A 1 183 ? -4.677 16.464 10.968 1.00 97.75 183 GLY A N 1
ATOM 1425 C CA . GLY A 1 183 ? -5.921 17.127 11.375 1.00 97.75 183 GLY A CA 1
ATOM 1426 C C . GLY A 1 183 ? -6.348 16.856 12.826 1.00 97.75 183 GLY A C 1
ATOM 1427 O O . GLY A 1 183 ? -7.325 17.439 13.301 1.00 97.75 183 GLY A O 1
ATOM 1428 N N . VAL A 1 184 ? -5.632 15.991 13.547 1.00 98.31 184 VAL A N 1
ATOM 1429 C CA . VAL A 1 184 ? -5.881 15.635 14.953 1.00 98.31 184 VAL A CA 1
ATOM 1430 C C . VAL A 1 184 ? -4.613 15.666 15.805 1.00 98.31 184 VAL A C 1
ATOM 1432 O O . VAL A 1 184 ? -4.539 15.047 16.864 1.00 98.31 184 VAL A O 1
ATOM 1435 N N . GLU A 1 185 ? -3.617 16.434 15.378 1.00 97.62 185 GLU A N 1
ATOM 1436 C CA . GLU A 1 185 ? -2.320 16.577 16.042 1.00 97.62 185 GLU A CA 1
ATOM 1437 C C . GLU A 1 185 ? -2.486 17.110 17.475 1.00 97.62 185 GLU A C 1
ATOM 1439 O O . GLU A 1 185 ? -1.724 16.756 18.372 1.00 97.62 185 GLU A O 1
ATOM 1444 N N . HIS A 1 186 ? -3.533 17.909 17.701 1.00 97.62 186 HIS A N 1
ATOM 1445 C CA . HIS A 1 186 ? -3.912 18.480 18.993 1.00 97.62 186 HIS A CA 1
ATOM 1446 C C . HIS A 1 186 ? -4.470 17.462 20.004 1.00 97.62 186 HIS A C 1
ATOM 1448 O O . HIS A 1 186 ? -4.560 17.785 21.188 1.00 97.62 186 HIS A O 1
ATOM 1454 N N . LEU A 1 187 ? -4.870 16.268 19.558 1.00 98.50 187 LEU A N 1
ATOM 1455 C CA . LEU A 1 187 ? -5.349 15.204 20.437 1.00 98.50 187 LEU A CA 1
ATOM 1456 C C . LEU A 1 187 ? -4.175 14.497 21.116 1.00 98.50 187 LEU A C 1
ATOM 1458 O O . LEU A 1 187 ? -3.127 14.277 20.504 1.00 98.50 187 LEU A O 1
ATOM 1462 N N . SER A 1 188 ? -4.383 14.071 22.359 1.00 98.31 188 SER A N 1
ATOM 1463 C CA . SER A 1 188 ? -3.489 13.127 23.034 1.00 98.31 188 SER A CA 1
ATOM 1464 C C . SER A 1 188 ? -3.486 11.762 22.338 1.00 98.31 188 SER A C 1
ATOM 1466 O O . SER A 1 188 ? -4.419 11.409 21.618 1.00 98.31 188 SER A O 1
ATOM 1468 N N . GLU A 1 189 ? -2.467 10.941 22.593 1.00 98.38 189 GLU A N 1
ATOM 1469 C CA . GLU A 1 189 ? -2.383 9.581 22.040 1.00 98.38 189 GLU A CA 1
ATOM 1470 C C . GLU A 1 189 ? -3.624 8.732 22.371 1.00 98.38 189 GLU A C 1
ATOM 1472 O O . GLU A 1 189 ? -4.165 8.060 21.495 1.00 98.38 189 GLU A O 1
ATOM 1477 N N . ALA A 1 190 ? -4.136 8.816 23.605 1.00 98.50 190 ALA A N 1
ATOM 1478 C CA . ALA A 1 190 ? -5.355 8.114 24.012 1.00 98.50 190 ALA A CA 1
ATOM 1479 C C . ALA A 1 190 ? -6.589 8.597 23.225 1.00 98.50 190 ALA A C 1
ATOM 1481 O O . ALA A 1 190 ? -7.418 7.795 22.798 1.00 98.50 190 ALA A O 1
ATOM 1482 N N . GLU A 1 191 ? -6.711 9.903 22.979 1.00 98.75 191 GLU A N 1
ATOM 1483 C CA . GLU A 1 191 ? -7.800 10.458 22.166 1.00 98.75 191 GLU A CA 1
ATOM 1484 C C . GLU A 1 191 ? -7.669 10.068 20.685 1.00 98.75 191 GLU A C 1
ATOM 1486 O O . GLU A 1 191 ? -8.680 9.785 20.040 1.00 98.75 191 GLU A O 1
ATOM 1491 N N . ARG A 1 192 ? -6.441 9.970 20.155 1.00 98.75 192 ARG A N 1
ATOM 1492 C CA . ARG A 1 192 ? -6.174 9.452 18.802 1.00 98.75 192 ARG A CA 1
ATOM 1493 C C . ARG A 1 192 ? -6.602 7.987 18.679 1.00 98.75 192 ARG A C 1
ATOM 1495 O O . ARG A 1 192 ? -7.315 7.648 17.735 1.00 98.75 192 ARG A O 1
ATOM 1502 N N . VAL A 1 193 ? -6.245 7.137 19.649 1.00 98.69 193 VAL A N 1
ATOM 1503 C CA . VAL A 1 193 ? -6.682 5.726 19.715 1.00 98.69 193 VAL A CA 1
ATOM 1504 C C . VAL A 1 193 ? -8.207 5.635 19.734 1.00 98.69 193 VAL A C 1
ATOM 1506 O O . VAL A 1 193 ? -8.791 4.889 18.944 1.00 98.69 193 VAL A O 1
ATOM 1509 N N . LEU A 1 194 ? -8.861 6.426 20.590 1.00 98.62 194 LEU A N 1
ATOM 1510 C CA . LEU A 1 194 ? -10.319 6.450 20.681 1.00 98.62 194 LEU A CA 1
ATOM 1511 C C . LEU A 1 194 ? -10.962 6.862 19.349 1.00 98.62 194 LEU A C 1
ATOM 1513 O O . LEU A 1 194 ? -11.895 6.199 18.898 1.00 98.62 194 LEU A O 1
ATOM 1517 N N . LYS A 1 195 ? -10.443 7.906 18.689 1.00 98.81 195 LYS A N 1
ATOM 1518 C CA . LYS A 1 195 ? -10.970 8.384 17.403 1.00 98.81 195 LYS A CA 1
ATOM 1519 C C . LYS A 1 195 ? -10.811 7.348 16.285 1.00 98.81 195 LYS A C 1
ATOM 1521 O O . LYS A 1 195 ? -11.746 7.160 15.514 1.00 98.81 195 LYS A O 1
ATOM 1526 N N . VAL A 1 196 ? -9.684 6.634 16.213 1.00 98.81 196 VAL A N 1
ATOM 1527 C CA . VAL A 1 196 ? -9.471 5.548 15.231 1.00 98.81 196 VAL A CA 1
ATOM 1528 C C . VAL A 1 196 ? -10.471 4.400 15.430 1.00 98.81 196 VAL A C 1
ATOM 1530 O O . VAL A 1 196 ? -11.053 3.896 14.464 1.00 98.81 196 VAL A O 1
ATOM 1533 N N . LEU A 1 197 ? -10.708 3.992 16.680 1.00 98.69 197 LEU A N 1
ATOM 1534 C CA . LEU A 1 197 ? -11.655 2.918 16.997 1.00 98.69 197 LEU A CA 1
ATOM 1535 C C . LEU A 1 197 ? -13.113 3.333 16.764 1.00 98.69 197 LEU A C 1
ATOM 1537 O O . LEU A 1 197 ? -13.895 2.507 16.278 1.00 98.69 197 LEU A O 1
ATOM 1541 N N . ASP A 1 198 ? -13.466 4.588 17.068 1.00 98.50 198 ASP A N 1
ATOM 1542 C CA . ASP A 1 198 ? -14.788 5.169 16.789 1.00 98.50 198 ASP A CA 1
ATOM 1543 C C . ASP A 1 198 ? -15.037 5.359 15.286 1.00 98.50 198 ASP A C 1
ATOM 1545 O O . ASP A 1 198 ? -16.159 5.159 14.816 1.00 98.50 198 ASP A O 1
ATOM 1549 N N . ALA A 1 199 ? -13.994 5.672 14.508 1.00 98.81 199 ALA A N 1
ATOM 1550 C CA . ALA A 1 199 ? -14.079 5.712 13.052 1.00 98.81 199 ALA A CA 1
ATOM 1551 C C . ALA A 1 199 ? -14.409 4.333 12.457 1.00 98.81 199 ALA A C 1
ATOM 1553 O O . ALA A 1 199 ? -15.054 4.267 11.411 1.00 98.81 199 ALA A O 1
ATOM 1554 N N . GLY A 1 200 ? -14.024 3.242 13.132 1.00 98.62 200 GLY A N 1
ATOM 1555 C CA . GLY A 1 200 ? -14.362 1.865 12.754 1.00 98.62 200 GLY A CA 1
ATOM 1556 C C . GLY A 1 200 ? -13.170 0.992 12.346 1.00 98.62 200 GLY A C 1
ATOM 1557 O O . GLY A 1 200 ? -13.379 -0.093 11.787 1.00 98.62 200 GLY A O 1
ATOM 1558 N N . CYS A 1 201 ? -11.940 1.443 12.617 1.00 98.81 201 CYS A N 1
ATOM 1559 C CA . CYS A 1 201 ? -10.736 0.625 12.466 1.00 98.81 201 CYS A CA 1
ATOM 1560 C C . CYS A 1 201 ? -10.670 -0.459 13.555 1.00 98.81 201 CYS A C 1
ATOM 1562 O O . CYS A 1 201 ? -11.222 -0.289 14.644 1.00 98.81 201 CYS A O 1
ATOM 1564 N N . ASP A 1 202 ? -10.002 -1.573 13.264 1.00 98.69 202 ASP A N 1
ATOM 1565 C CA . ASP A 1 202 ? -9.933 -2.748 14.142 1.00 98.69 202 ASP A CA 1
ATOM 1566 C C . ASP A 1 202 ? -8.532 -2.993 14.717 1.00 98.69 202 ASP A C 1
ATOM 1568 O O . ASP A 1 202 ? -8.407 -3.554 15.805 1.00 98.69 202 ASP A O 1
ATOM 1572 N N . GLN A 1 203 ? -7.490 -2.585 13.990 1.00 97.44 203 GLN A N 1
ATOM 1573 C CA . GLN A 1 203 ? -6.090 -2.838 14.322 1.00 97.44 203 GLN A CA 1
ATOM 1574 C C . GLN A 1 203 ? -5.228 -1.604 14.027 1.00 97.44 203 GLN A C 1
ATOM 1576 O O . GLN A 1 203 ? -5.525 -0.840 13.110 1.00 97.44 203 GLN A O 1
ATOM 1581 N N . PHE A 1 204 ? -4.149 -1.432 14.791 1.00 97.75 204 PHE A N 1
ATOM 1582 C CA . PHE A 1 204 ? -3.179 -0.354 14.614 1.00 97.75 204 PHE A CA 1
ATOM 1583 C C . PHE A 1 204 ? -1.893 -0.891 13.971 1.00 97.75 204 PHE A C 1
ATOM 1585 O O . PHE A 1 204 ? -1.285 -1.839 14.474 1.00 97.75 204 PHE A O 1
ATOM 1592 N N . GLY A 1 205 ? -1.494 -0.306 12.843 1.00 95.75 205 GLY A N 1
ATOM 1593 C CA . GLY A 1 205 ? -0.269 -0.652 12.127 1.00 95.75 205 GLY A CA 1
ATOM 1594 C C . GLY A 1 205 ? 0.976 -0.167 12.867 1.00 95.75 205 GLY A C 1
ATOM 1595 O O . GLY A 1 205 ? 1.153 1.032 13.077 1.00 95.75 205 GLY A O 1
ATOM 1596 N N . GLY A 1 206 ? 1.850 -1.103 13.250 1.00 90.25 206 GLY A N 1
ATOM 1597 C CA . GLY A 1 206 ? 3.151 -0.801 13.862 1.00 90.25 206 GLY A CA 1
ATOM 1598 C C . GLY A 1 206 ? 3.092 -0.041 15.184 1.00 90.25 206 GLY A C 1
ATOM 1599 O O . GLY A 1 206 ? 4.020 0.700 15.480 1.00 90.25 206 GLY A O 1
ATOM 1600 N N . GLU A 1 207 ? 2.010 -0.212 15.936 1.00 94.69 207 GLU A N 1
ATOM 1601 C CA . GLU A 1 207 ? 1.791 0.420 17.234 1.00 94.69 207 GLU A CA 1
ATOM 1602 C C . GLU A 1 207 ? 1.868 -0.630 18.351 1.00 94.69 207 GLU A C 1
ATOM 1604 O O . GLU A 1 207 ? 1.358 -1.743 18.192 1.00 94.69 207 GLU A O 1
ATOM 1609 N N . ASP A 1 208 ? 2.490 -0.281 19.477 1.00 93.25 208 ASP A N 1
ATOM 1610 C CA . ASP A 1 208 ? 2.716 -1.171 20.621 1.00 93.25 208 ASP A CA 1
ATOM 1611 C C . ASP A 1 208 ? 2.146 -0.642 21.951 1.00 93.25 208 ASP A C 1
ATOM 1613 O O . ASP A 1 208 ? 2.158 -1.358 22.958 1.00 93.25 208 ASP A O 1
ATOM 1617 N N . ARG A 1 209 ? 1.540 0.554 21.952 1.00 95.81 209 ARG A N 1
ATOM 1618 C CA . ARG A 1 209 ? 0.893 1.193 23.110 1.00 95.81 209 ARG A CA 1
ATOM 1619 C C . ARG A 1 209 ? -0.472 0.607 23.472 1.00 95.81 209 ARG A C 1
ATOM 1621 O O . ARG A 1 209 ? -1.498 1.290 23.528 1.00 95.81 209 ARG A O 1
ATOM 1628 N N . VAL A 1 210 ? -0.489 -0.691 23.774 1.00 95.88 210 VAL A N 1
ATOM 1629 C CA . VAL A 1 210 ? -1.679 -1.428 24.243 1.00 95.88 210 VAL A CA 1
ATOM 1630 C C . VAL A 1 210 ? -2.234 -0.842 25.549 1.00 95.88 210 VAL A C 1
ATOM 1632 O O . VAL A 1 210 ? -3.440 -0.910 25.798 1.00 95.88 210 VAL A O 1
ATOM 1635 N N . ASP A 1 211 ? -1.381 -0.218 26.366 1.00 98.12 211 ASP A N 1
ATOM 1636 C CA . ASP A 1 211 ? -1.762 0.465 27.603 1.00 98.12 211 ASP A CA 1
ATOM 1637 C C . ASP A 1 211 ? -2.813 1.561 27.379 1.00 98.12 211 ASP A C 1
ATOM 1639 O O . ASP A 1 211 ? -3.699 1.717 28.217 1.00 98.12 211 ASP A O 1
ATOM 1643 N N . LEU A 1 212 ? -2.791 2.247 26.229 1.00 98.19 212 LEU A N 1
ATOM 1644 C CA . LEU A 1 212 ? -3.772 3.284 25.896 1.00 98.19 212 LEU A CA 1
ATOM 1645 C C . LEU A 1 212 ? -5.185 2.708 25.747 1.00 98.19 212 LEU A C 1
ATOM 1647 O O . LEU A 1 212 ? -6.150 3.294 26.235 1.00 98.19 212 LEU A O 1
ATOM 1651 N N . ILE A 1 213 ? -5.323 1.537 25.116 1.00 97.75 213 ILE A N 1
ATOM 1652 C CA . ILE A 1 213 ? -6.621 0.858 24.979 1.00 97.75 213 ILE A CA 1
ATOM 1653 C C . ILE A 1 213 ? -7.129 0.424 26.357 1.00 97.75 213 ILE A C 1
ATOM 1655 O O . ILE A 1 213 ? -8.288 0.669 26.693 1.00 97.75 213 ILE A O 1
ATOM 1659 N N . VAL A 1 214 ? -6.258 -0.181 27.174 1.00 98.19 214 VAL A N 1
ATOM 1660 C CA . VAL A 1 214 ? -6.605 -0.622 28.535 1.00 98.19 214 VAL A CA 1
ATOM 1661 C C . VAL A 1 214 ? -7.047 0.563 29.395 1.00 98.19 214 VAL A C 1
ATOM 1663 O O . VAL A 1 214 ? -8.075 0.476 30.068 1.00 98.19 214 VAL A O 1
ATOM 1666 N N . GLN A 1 215 ? -6.318 1.679 29.333 1.00 98.44 215 GLN A N 1
ATOM 1667 C CA . GLN A 1 215 ? -6.668 2.917 30.023 1.00 98.44 215 GLN A CA 1
ATOM 1668 C C . GLN A 1 215 ? -8.063 3.407 29.610 1.00 98.44 215 GLN A C 1
ATOM 1670 O O . GLN A 1 215 ? -8.897 3.673 30.473 1.00 98.44 215 GLN A O 1
ATOM 1675 N N . LEU A 1 216 ? -8.348 3.497 28.307 1.00 98.56 216 LEU A N 1
ATOM 1676 C CA . LEU A 1 216 ? -9.639 3.984 27.807 1.00 98.56 216 LEU A CA 1
ATOM 1677 C C . LEU A 1 216 ? -10.821 3.116 28.262 1.00 98.56 216 LEU A C 1
ATOM 1679 O O . LEU A 1 216 ? -11.894 3.655 28.546 1.00 98.56 216 LEU A O 1
ATOM 1683 N N . VAL A 1 217 ? -10.634 1.795 28.358 1.00 98.38 217 VAL A N 1
ATOM 1684 C CA . VAL A 1 217 ? -11.653 0.874 28.887 1.00 98.38 217 VAL A CA 1
ATOM 1685 C C . VAL A 1 217 ? -11.860 1.091 30.386 1.00 98.38 217 VAL A C 1
ATOM 1687 O O . VAL A 1 217 ? -12.995 1.245 30.836 1.00 98.38 217 VAL A O 1
ATOM 1690 N N . GLN A 1 218 ? -10.779 1.188 31.166 1.00 98.31 218 GLN A N 1
ATOM 1691 C CA . GLN A 1 218 ? -10.852 1.451 32.610 1.00 98.31 218 GLN A CA 1
ATOM 1692 C C . GLN A 1 218 ? -11.509 2.800 32.929 1.00 98.31 218 GLN A C 1
ATOM 1694 O O . GLN A 1 218 ? -12.268 2.916 33.890 1.00 98.31 218 GLN A O 1
ATOM 1699 N N . GLU A 1 219 ? -11.266 3.810 32.094 1.00 98.25 219 GLU A N 1
ATOM 1700 C CA . GLU A 1 219 ? -11.899 5.128 32.176 1.00 98.25 219 GLU A CA 1
ATOM 1701 C C . GLU A 1 219 ? -13.341 5.151 31.636 1.00 98.25 219 GLU A C 1
ATOM 1703 O O . GLU A 1 219 ? -13.978 6.204 31.645 1.00 98.25 219 GLU A O 1
ATOM 1708 N N . SER A 1 220 ? -13.878 4.015 31.169 1.00 98.12 220 SER A N 1
ATOM 1709 C CA . SER A 1 220 ? -15.211 3.902 30.552 1.00 98.12 220 SER A CA 1
ATOM 1710 C C . SER A 1 220 ? -15.415 4.804 29.322 1.00 98.12 220 SER A C 1
ATOM 1712 O O . SER A 1 220 ? -16.547 5.138 28.972 1.00 98.12 220 SER A O 1
ATOM 1714 N N . LYS A 1 221 ? -14.326 5.203 28.652 1.00 98.31 221 LYS A N 1
ATOM 1715 C CA . LYS A 1 221 ? -14.352 5.962 27.389 1.00 98.31 221 LYS A CA 1
ATOM 1716 C C . LYS A 1 221 ? -14.467 5.055 26.165 1.00 98.31 221 LYS A C 1
ATOM 1718 O O . LYS A 1 221 ? -14.913 5.504 25.115 1.00 98.31 221 LYS A O 1
ATOM 1723 N N . LEU A 1 222 ? -14.071 3.793 26.304 1.00 98.25 222 LEU A N 1
ATOM 1724 C CA . LEU A 1 222 ? -14.154 2.759 25.281 1.00 98.25 222 LEU A CA 1
ATOM 1725 C C . LEU A 1 222 ? -14.844 1.532 25.873 1.00 98.25 222 LEU A C 1
ATOM 1727 O O . LEU A 1 222 ? -14.447 1.060 26.934 1.00 98.25 222 LEU A O 1
ATOM 1731 N N . SER A 1 223 ? -15.882 1.022 25.213 1.00 98.31 223 SER A N 1
ATOM 1732 C CA . SER A 1 223 ? -16.597 -0.156 25.708 1.00 98.31 223 SER A CA 1
ATOM 1733 C C . SER A 1 223 ? -15.893 -1.455 25.309 1.00 98.31 223 SER A C 1
ATOM 1735 O O . SER A 1 223 ? -15.276 -1.537 24.241 1.00 98.31 223 SER A O 1
ATOM 1737 N N . GLU A 1 224 ? -16.017 -2.493 26.140 1.00 98.00 224 GLU A N 1
ATOM 1738 C CA . GLU A 1 224 ? -15.504 -3.829 25.812 1.00 98.00 224 GLU A CA 1
ATOM 1739 C C . GLU A 1 224 ? -16.194 -4.395 24.564 1.00 98.00 224 GLU A C 1
ATOM 1741 O O . GLU A 1 224 ? -15.535 -4.991 23.716 1.00 98.00 224 GLU A O 1
ATOM 1746 N N . GLU A 1 225 ? -17.483 -4.103 24.353 1.00 98.38 225 GLU A N 1
ATOM 1747 C CA . GLU A 1 225 ? -18.199 -4.547 23.154 1.00 98.38 225 GLU A CA 1
ATOM 1748 C C . GLU A 1 225 ? -17.587 -3.975 21.869 1.00 98.38 225 GLU A C 1
ATOM 1750 O O . GLU A 1 225 ? -17.587 -4.641 20.830 1.00 98.38 225 GLU A O 1
ATOM 1755 N N . ARG A 1 226 ? -17.032 -2.751 21.909 1.00 97.88 226 ARG A N 1
ATOM 1756 C CA . ARG A 1 226 ? -16.327 -2.208 20.745 1.00 97.88 226 ARG A CA 1
ATOM 1757 C C . ARG A 1 226 ? -15.048 -2.995 20.479 1.00 97.88 226 ARG A C 1
ATOM 1759 O O . ARG A 1 226 ? -14.752 -3.246 19.313 1.00 97.88 226 ARG A O 1
ATOM 1766 N N . ILE A 1 227 ? -14.322 -3.415 21.512 1.00 97.88 227 ILE A N 1
ATOM 1767 C CA . ILE A 1 227 ? -13.135 -4.270 21.364 1.00 97.88 227 ILE A CA 1
ATOM 1768 C C . ILE A 1 227 ? -13.514 -5.646 20.808 1.00 97.88 227 ILE A C 1
ATOM 1770 O O . ILE A 1 227 ? -12.862 -6.125 19.877 1.00 97.88 227 ILE A O 1
ATOM 1774 N N . ASP A 1 228 ? -14.603 -6.241 21.294 1.00 98.50 228 ASP A N 1
ATOM 1775 C CA . ASP A 1 228 ? -15.086 -7.553 20.853 1.00 98.50 228 ASP A CA 1
ATOM 1776 C C . ASP A 1 228 ? -15.377 -7.611 19.352 1.00 98.50 228 ASP A C 1
ATOM 1778 O O . ASP A 1 228 ? -15.124 -8.631 18.704 1.00 98.50 228 ASP A O 1
ATOM 1782 N N . VAL A 1 229 ? -15.885 -6.521 18.769 1.00 98.25 229 VAL A N 1
ATOM 1783 C CA . VAL A 1 229 ? -16.099 -6.425 17.316 1.00 98.25 229 VAL A CA 1
ATOM 1784 C C . VAL A 1 229 ? -14.774 -6.587 16.562 1.00 98.25 229 VAL A C 1
ATOM 1786 O O . VAL A 1 229 ? -14.692 -7.397 15.635 1.00 98.25 229 VAL A O 1
ATOM 1789 N N . SER A 1 230 ? -13.726 -5.874 16.981 1.00 98.44 230 SER A N 1
ATOM 1790 C CA . SER A 1 230 ? -12.399 -5.949 16.357 1.00 98.44 230 SER A CA 1
ATOM 1791 C C . SER A 1 230 ? -11.757 -7.322 16.575 1.00 98.44 230 SER A C 1
ATOM 1793 O O . SER A 1 230 ? -11.291 -7.958 15.627 1.00 98.44 230 SER A O 1
ATOM 1795 N N . ALA A 1 231 ? -11.807 -7.832 17.810 1.00 98.38 231 ALA A N 1
ATOM 1796 C CA . ALA A 1 231 ? -11.271 -9.141 18.165 1.00 98.38 231 ALA A CA 1
ATOM 1797 C C . ALA A 1 231 ? -11.937 -10.264 17.356 1.00 98.38 231 ALA A C 1
ATOM 1799 O O . ALA A 1 231 ? -11.251 -11.154 16.856 1.00 98.38 231 ALA A O 1
ATOM 1800 N N . ARG A 1 232 ? -13.258 -10.204 17.148 1.00 98.62 232 ARG A N 1
ATOM 1801 C CA . ARG A 1 232 ? -13.995 -11.188 16.344 1.00 98.62 232 ARG A CA 1
ATOM 1802 C C . ARG A 1 232 ? -13.531 -11.216 14.891 1.00 98.62 232 ARG A C 1
ATOM 1804 O O . ARG A 1 232 ? -13.381 -12.306 14.345 1.00 98.62 232 ARG A O 1
ATOM 1811 N N . ARG A 1 233 ? -13.288 -10.056 14.269 1.00 98.56 233 ARG A N 1
ATOM 1812 C CA . ARG A 1 233 ? -12.783 -9.971 12.884 1.00 98.56 233 ARG A CA 1
ATOM 1813 C C . ARG A 1 233 ? -11.388 -10.576 12.761 1.00 98.56 233 ARG A C 1
ATOM 1815 O O . ARG A 1 233 ? -11.176 -11.428 11.901 1.00 98.56 233 ARG A O 1
ATOM 1822 N N . ILE A 1 234 ? -10.490 -10.210 13.677 1.00 98.44 234 ILE A N 1
ATOM 1823 C CA . ILE A 1 234 ? -9.115 -10.726 13.729 1.00 98.44 234 ILE A CA 1
ATOM 1824 C C . ILE A 1 234 ? -9.107 -12.243 13.953 1.00 98.44 234 ILE A C 1
ATOM 1826 O O . ILE A 1 234 ? -8.416 -12.980 13.254 1.00 98.44 234 ILE A O 1
ATOM 1830 N N . LEU A 1 235 ? -9.894 -12.740 14.910 1.00 98.62 235 LEU A N 1
ATOM 1831 C CA . LEU A 1 235 ? -9.975 -14.172 15.197 1.00 98.62 235 LEU A CA 1
ATOM 1832 C C . LEU A 1 235 ? -10.603 -14.950 14.037 1.00 98.62 235 LEU A C 1
ATOM 1834 O O . LEU A 1 235 ? -10.103 -16.020 13.702 1.00 98.62 235 LEU A O 1
ATOM 1838 N N . ARG A 1 236 ? -11.649 -14.416 13.393 1.00 98.38 236 ARG A N 1
ATOM 1839 C CA . ARG A 1 236 ? -12.282 -15.043 12.223 1.00 98.38 236 ARG A CA 1
ATOM 1840 C C . ARG A 1 236 ? -11.283 -15.255 11.088 1.00 98.38 236 ARG A C 1
ATOM 1842 O O . ARG A 1 236 ? -11.231 -16.363 10.565 1.00 98.38 236 ARG A O 1
ATOM 1849 N N . GLU A 1 237 ? -10.472 -14.251 10.756 1.00 98.44 237 GLU A N 1
ATOM 1850 C CA . GLU A 1 237 ? -9.434 -14.385 9.723 1.00 98.44 237 GLU A CA 1
ATOM 1851 C C . GLU A 1 237 ? -8.421 -15.484 10.092 1.00 98.44 237 GLU A C 1
ATOM 1853 O O . GLU A 1 237 ? -8.129 -16.366 9.284 1.00 98.44 237 GLU A O 1
ATOM 1858 N N . LYS A 1 238 ? -7.962 -15.519 11.352 1.00 98.25 238 LYS A N 1
ATOM 1859 C CA . LYS A 1 238 ? -7.058 -16.575 11.847 1.00 98.25 238 LYS A CA 1
ATOM 1860 C C . LYS A 1 238 ? -7.670 -17.979 11.760 1.00 98.25 238 LYS A C 1
ATOM 1862 O O . LYS A 1 238 ? -6.954 -18.924 11.432 1.00 98.25 238 LYS A O 1
ATOM 1867 N N . PHE A 1 239 ? -8.972 -18.122 12.022 1.00 98.06 239 PHE A N 1
ATOM 1868 C CA . PHE A 1 239 ? -9.693 -19.384 11.821 1.00 98.06 239 PHE A CA 1
ATOM 1869 C C . PHE A 1 239 ? -9.801 -19.757 10.338 1.00 98.06 239 PHE A C 1
ATOM 1871 O O . PHE A 1 239 ? -9.551 -20.908 9.996 1.00 98.06 239 PHE A O 1
ATOM 1878 N N . GLN A 1 240 ? -10.111 -18.810 9.447 1.00 97.62 240 GLN A N 1
ATOM 1879 C CA . GLN A 1 240 ? -10.162 -19.062 7.997 1.00 97.62 240 GLN A CA 1
ATOM 1880 C C . GLN A 1 240 ? -8.811 -19.538 7.446 1.00 97.62 240 GLN A C 1
ATOM 1882 O O . GLN A 1 240 ? -8.761 -20.413 6.584 1.00 97.62 240 GLN A O 1
ATOM 1887 N N . LEU A 1 241 ? -7.717 -18.996 7.984 1.00 98.06 241 LEU A N 1
ATOM 1888 C CA . LEU A 1 241 ? -6.349 -19.388 7.651 1.00 98.06 241 LEU A CA 1
ATOM 1889 C C . LEU A 1 241 ? -5.926 -20.742 8.256 1.00 98.06 241 LEU A C 1
ATOM 1891 O O . LEU A 1 241 ? -4.899 -21.278 7.844 1.00 98.06 241 LEU A O 1
ATOM 1895 N N . GLY A 1 242 ? -6.688 -21.303 9.201 1.00 97.00 242 GLY A N 1
ATOM 1896 C CA . GLY A 1 242 ? -6.357 -22.559 9.886 1.00 97.00 242 GLY A CA 1
ATOM 1897 C C . GLY A 1 242 ? -5.261 -22.436 10.952 1.00 97.00 242 GLY A C 1
ATOM 1898 O O . GLY A 1 242 ? -4.688 -23.441 11.359 1.00 97.00 242 GLY A O 1
ATOM 1899 N N . LEU A 1 243 ? -4.960 -21.224 11.439 1.00 97.06 243 LEU A N 1
ATOM 1900 C CA . LEU A 1 243 ? -3.825 -20.991 12.354 1.00 97.06 243 LEU A CA 1
ATOM 1901 C C . LEU A 1 243 ? -4.033 -21.552 13.766 1.00 97.06 243 LEU A C 1
ATOM 1903 O O . LEU A 1 243 ? -3.091 -21.609 14.549 1.00 97.06 243 LEU A O 1
ATOM 1907 N N . PHE A 1 244 ? -5.259 -21.939 14.114 1.00 97.44 244 PHE A N 1
ATOM 1908 C CA . PHE A 1 244 ? -5.539 -22.652 15.361 1.00 97.44 244 PHE A CA 1
ATOM 1909 C C . PHE A 1 244 ? -5.358 -24.170 15.229 1.00 97.44 244 PHE A C 1
ATOM 1911 O O . PHE A 1 244 ? -5.213 -24.836 16.251 1.00 97.44 244 PHE A O 1
ATOM 1918 N N . ASP A 1 245 ? -5.353 -24.697 14.000 1.00 95.50 245 ASP A N 1
ATOM 1919 C CA . ASP A 1 245 ? -5.220 -26.127 13.723 1.00 95.50 245 ASP A CA 1
ATOM 1920 C C . ASP A 1 245 ? -3.748 -26.508 13.502 1.00 95.50 245 ASP A C 1
ATOM 1922 O O . ASP A 1 245 ? -3.258 -27.452 14.121 1.00 95.50 245 ASP A O 1
ATOM 1926 N N . ASP A 1 246 ? -3.036 -25.750 12.658 1.00 91.69 246 ASP A N 1
ATOM 1927 C CA . ASP A 1 246 ? -1.607 -25.938 12.381 1.00 91.69 246 ASP A CA 1
ATOM 1928 C C . ASP A 1 246 ? -0.914 -24.591 12.076 1.00 91.69 246 ASP A C 1
ATOM 1930 O O . ASP A 1 246 ? -1.002 -24.079 10.956 1.00 91.69 246 ASP A O 1
ATOM 1934 N N . PRO A 1 247 ? -0.261 -23.961 13.072 1.00 92.38 247 PRO A N 1
ATOM 1935 C CA . PRO A 1 247 ? 0.372 -22.654 12.902 1.00 92.38 247 PRO A CA 1
ATOM 1936 C C . PRO A 1 247 ? 1.816 -22.716 12.383 1.00 92.38 247 PRO A C 1
ATOM 1938 O O . PRO A 1 247 ? 2.430 -21.659 12.221 1.00 92.38 247 PRO A O 1
ATOM 1941 N N . PHE A 1 248 ? 2.393 -23.905 12.189 1.00 93.62 248 PHE A N 1
ATOM 1942 C CA . PHE A 1 248 ? 3.824 -24.068 11.926 1.00 93.62 248 PHE A CA 1
ATOM 1943 C C . PHE A 1 248 ? 4.116 -24.403 10.460 1.00 93.62 248 PHE A C 1
ATOM 1945 O O . PHE A 1 248 ? 3.229 -24.733 9.678 1.00 93.62 248 PHE A O 1
ATOM 1952 N N . VAL A 1 249 ? 5.391 -24.300 10.082 1.00 94.56 249 VAL A N 1
ATOM 1953 C CA . VAL A 1 249 ? 5.891 -24.696 8.760 1.00 94.56 249 VAL A CA 1
ATOM 1954 C C . VAL A 1 249 ? 6.969 -25.764 8.896 1.00 94.56 249 VAL A C 1
ATOM 1956 O O . VAL A 1 249 ? 7.670 -25.824 9.905 1.00 94.56 249 VAL A O 1
ATOM 1959 N N . ASP A 1 250 ? 7.114 -26.596 7.866 1.00 94.25 250 ASP A N 1
ATOM 1960 C CA . ASP A 1 250 ? 8.241 -27.521 7.737 1.00 94.25 250 ASP A CA 1
ATOM 1961 C C . ASP A 1 250 ? 9.392 -26.829 6.996 1.00 94.25 250 ASP A C 1
ATOM 1963 O O . ASP A 1 250 ? 9.409 -26.746 5.764 1.00 94.25 250 ASP A O 1
ATOM 1967 N N . GLU A 1 251 ? 10.375 -26.348 7.757 1.00 94.88 251 GLU A N 1
ATOM 1968 C CA . GLU A 1 251 ? 11.562 -25.665 7.229 1.00 94.88 251 GLU A CA 1
ATOM 1969 C C . GLU A 1 251 ? 12.348 -26.522 6.220 1.00 94.88 251 GLU A C 1
ATOM 1971 O O . GLU A 1 251 ? 13.039 -25.980 5.355 1.00 94.88 251 GLU A O 1
ATOM 1976 N N . THR A 1 252 ? 12.219 -27.855 6.269 1.00 96.12 252 THR A N 1
ATOM 1977 C CA . THR A 1 252 ? 12.920 -28.749 5.335 1.00 96.12 252 THR A CA 1
ATOM 1978 C C . THR A 1 252 ? 12.379 -28.673 3.905 1.00 96.12 252 THR A C 1
ATOM 1980 O O . THR A 1 252 ? 13.096 -29.033 2.972 1.00 96.12 252 THR A O 1
ATOM 1983 N N . GLN A 1 253 ? 11.158 -28.157 3.708 1.00 93.00 253 GLN A N 1
ATOM 1984 C CA . GLN A 1 253 ? 10.540 -27.997 2.385 1.00 93.00 253 GLN A CA 1
ATOM 1985 C C . GLN A 1 253 ? 10.902 -26.675 1.700 1.00 93.00 253 GLN A C 1
ATOM 1987 O O . GLN A 1 253 ? 10.689 -26.533 0.496 1.00 93.00 253 GLN A O 1
ATOM 1992 N N . VAL A 1 254 ? 11.445 -25.698 2.434 1.00 95.00 254 VAL A N 1
ATOM 1993 C CA . VAL A 1 254 ? 11.630 -24.320 1.945 1.00 95.00 254 VAL A CA 1
ATOM 1994 C C . VAL A 1 254 ? 12.489 -24.276 0.681 1.00 95.00 254 VAL A C 1
ATOM 1996 O O . VAL A 1 254 ? 12.112 -23.635 -0.299 1.00 95.00 254 VAL A O 1
ATOM 1999 N N . SER A 1 255 ? 13.607 -25.007 0.655 1.00 92.56 255 SER A N 1
ATOM 2000 C CA . SER A 1 255 ? 14.510 -25.060 -0.505 1.00 92.56 255 SER A CA 1
ATOM 2001 C C . SER A 1 255 ? 13.902 -25.741 -1.737 1.00 92.56 255 SER A C 1
ATOM 2003 O O . SER A 1 255 ? 14.375 -25.509 -2.846 1.00 92.56 255 SER A O 1
ATOM 2005 N N . GLY A 1 256 ? 12.861 -26.561 -1.560 1.00 94.06 256 GLY A N 1
ATOM 2006 C CA . GLY A 1 256 ? 12.103 -27.184 -2.648 1.00 94.06 256 GLY A CA 1
ATOM 2007 C C . GLY A 1 256 ? 10.942 -26.331 -3.170 1.00 94.06 256 GLY A C 1
ATOM 2008 O O . GLY A 1 256 ? 10.296 -26.720 -4.140 1.00 94.06 256 GLY A O 1
ATOM 2009 N N . ILE A 1 257 ? 10.653 -25.190 -2.532 1.00 95.12 257 ILE A N 1
ATOM 2010 C CA . ILE A 1 257 ? 9.544 -24.295 -2.902 1.00 95.12 257 ILE A CA 1
ATOM 2011 C C . ILE A 1 257 ? 10.055 -22.938 -3.386 1.00 95.12 257 ILE A C 1
ATOM 2013 O O . ILE A 1 257 ? 9.533 -22.416 -4.371 1.00 95.12 257 ILE A O 1
ATOM 2017 N N . LEU A 1 258 ? 11.052 -22.368 -2.707 1.00 95.06 258 LEU A N 1
ATOM 2018 C CA . LEU A 1 258 ? 11.623 -21.074 -3.070 1.00 95.06 258 LEU A CA 1
ATOM 2019 C C . LEU A 1 258 ? 12.510 -21.189 -4.307 1.00 95.06 258 LEU A C 1
ATOM 2021 O O . LEU A 1 258 ? 13.216 -22.187 -4.468 1.00 95.06 258 LEU A O 1
ATOM 2025 N N . ALA A 1 259 ? 12.504 -20.141 -5.136 1.00 89.31 259 ALA A N 1
ATOM 2026 C CA . ALA A 1 259 ? 13.452 -19.949 -6.239 1.00 89.31 259 ALA A CA 1
ATOM 2027 C C . ALA A 1 259 ? 13.568 -21.157 -7.192 1.00 89.31 259 ALA A C 1
ATOM 2029 O O . ALA A 1 259 ? 14.642 -21.453 -7.712 1.00 89.31 259 ALA A O 1
ATOM 2030 N N . GLN A 1 260 ? 12.458 -21.866 -7.410 1.00 94.94 260 GLN A N 1
ATOM 2031 C CA . GLN A 1 260 ? 12.398 -22.963 -8.376 1.00 94.94 260 GLN A CA 1
ATOM 2032 C C . GLN A 1 260 ? 12.493 -22.420 -9.804 1.00 94.94 260 GLN A C 1
ATOM 2034 O O . GLN A 1 260 ? 11.963 -21.343 -10.083 1.00 94.94 260 GLN A O 1
ATOM 2039 N N . ASP A 1 261 ? 13.081 -23.194 -10.718 1.00 95.69 261 ASP A N 1
ATOM 2040 C CA . ASP A 1 261 ? 13.281 -22.791 -12.119 1.00 95.69 261 ASP A CA 1
ATOM 2041 C C . ASP A 1 261 ? 11.985 -22.279 -12.771 1.00 95.69 261 ASP A C 1
ATOM 2043 O O . ASP A 1 261 ? 11.974 -21.214 -13.379 1.00 95.69 261 ASP A O 1
ATOM 2047 N N . GLU A 1 262 ? 10.854 -22.957 -12.540 1.00 93.75 262 GLU A N 1
ATOM 2048 C CA . GLU A 1 262 ? 9.534 -22.530 -13.037 1.00 93.75 262 GLU A CA 1
ATOM 2049 C C . GLU A 1 262 ? 9.142 -21.119 -12.551 1.00 93.75 262 GLU A C 1
ATOM 2051 O O . GLU A 1 262 ? 8.602 -20.309 -13.312 1.00 93.75 262 GLU A O 1
ATOM 2056 N N . ALA A 1 263 ? 9.402 -20.814 -11.276 1.00 95.00 263 ALA A N 1
ATOM 2057 C CA . ALA A 1 263 ? 9.102 -19.512 -10.688 1.00 95.00 263 ALA A CA 1
ATOM 2058 C C . ALA A 1 263 ? 10.032 -18.428 -11.250 1.00 95.00 263 ALA A C 1
ATOM 2060 O O . ALA A 1 263 ? 9.565 -17.337 -11.586 1.00 95.00 263 ALA A O 1
ATOM 2061 N N . MET A 1 264 ? 11.319 -18.747 -11.416 1.00 95.31 264 MET A N 1
ATOM 2062 C CA . MET A 1 264 ? 12.313 -17.847 -12.005 1.00 95.31 264 MET A CA 1
ATOM 2063 C C . MET A 1 264 ? 11.983 -17.525 -13.469 1.00 95.31 264 MET A C 1
ATOM 2065 O O . MET A 1 264 ? 11.960 -16.353 -13.846 1.00 95.31 264 MET A O 1
ATOM 2069 N N . GLU A 1 265 ? 11.616 -18.528 -14.271 1.00 95.31 265 GLU A N 1
ATOM 2070 C CA . GLU A 1 265 ? 11.171 -18.351 -15.659 1.00 95.31 265 GLU A CA 1
ATOM 2071 C C . GLU A 1 265 ? 9.887 -17.513 -15.756 1.00 95.31 265 GLU A C 1
ATOM 2073 O O . GLU A 1 265 ? 9.731 -16.688 -16.660 1.00 95.31 265 GLU A O 1
ATOM 2078 N N . LEU A 1 266 ? 8.927 -17.695 -14.839 1.00 94.69 266 LEU A N 1
ATOM 2079 C CA . LEU A 1 266 ? 7.736 -16.842 -14.785 1.00 94.69 266 LEU A CA 1
ATOM 2080 C C . LEU A 1 266 ? 8.090 -15.398 -14.405 1.00 94.69 266 LEU A C 1
ATOM 2082 O O . LEU A 1 266 ? 7.504 -14.466 -14.965 1.00 94.69 266 LEU A O 1
ATOM 2086 N N . GLY A 1 267 ? 9.032 -15.212 -13.480 1.00 94.94 267 GLY A N 1
ATOM 2087 C CA . GLY A 1 267 ? 9.558 -13.905 -13.092 1.00 94.94 267 GLY A CA 1
ATOM 2088 C C . GLY A 1 267 ? 10.186 -13.178 -14.278 1.00 94.94 267 GLY A C 1
ATOM 2089 O O . GLY A 1 267 ? 9.796 -12.050 -14.584 1.00 94.94 267 GLY A O 1
ATOM 2090 N N . GLU A 1 268 ? 11.064 -13.859 -15.016 1.00 95.00 268 GLU A N 1
ATOM 2091 C CA . GLU A 1 268 ? 11.700 -13.315 -16.217 1.00 95.00 268 GLU A CA 1
ATOM 2092 C C . GLU A 1 268 ? 10.664 -12.961 -17.292 1.00 95.00 268 GLU A C 1
ATOM 2094 O O . GLU A 1 268 ? 10.654 -11.839 -17.803 1.00 95.00 268 GLU A O 1
ATOM 2099 N N . ARG A 1 269 ? 9.721 -13.865 -17.592 1.00 94.75 269 ARG A N 1
ATOM 2100 C CA . ARG A 1 269 ? 8.639 -13.582 -18.551 1.00 94.75 269 ARG A CA 1
ATOM 2101 C C . ARG A 1 269 ? 7.783 -12.391 -18.128 1.00 94.75 269 ARG A C 1
ATOM 2103 O O . ARG A 1 269 ? 7.402 -11.588 -18.977 1.00 94.75 269 ARG A O 1
ATOM 2110 N N . SER A 1 270 ? 7.488 -12.259 -16.835 1.00 93.75 270 SER A N 1
ATOM 2111 C CA . SER A 1 270 ? 6.726 -11.122 -16.306 1.00 93.75 270 SER A CA 1
ATOM 2112 C C . SER A 1 270 ? 7.493 -9.811 -16.495 1.00 93.75 270 SER A C 1
ATOM 2114 O O . SER A 1 270 ? 6.910 -8.818 -16.927 1.00 93.75 270 SER A O 1
ATOM 2116 N N . GLN A 1 271 ? 8.806 -9.816 -16.246 1.00 94.06 271 GLN A N 1
ATOM 2117 C CA . GLN A 1 271 ? 9.671 -8.661 -16.480 1.00 94.06 271 GLN A CA 1
ATOM 2118 C C . GLN A 1 271 ? 9.735 -8.290 -17.968 1.00 94.06 271 GLN A C 1
ATOM 2120 O O . GLN A 1 271 ? 9.585 -7.117 -18.306 1.00 94.06 271 GLN A O 1
ATOM 2125 N N . GLN A 1 272 ? 9.896 -9.271 -18.861 1.00 93.75 272 GLN A N 1
ATOM 2126 C CA . GLN A 1 272 ? 9.900 -9.057 -20.313 1.00 93.75 272 GLN A CA 1
ATOM 2127 C C . GLN A 1 272 ? 8.579 -8.442 -20.804 1.00 93.75 272 GLN A C 1
ATOM 2129 O O . GLN A 1 272 ? 8.592 -7.520 -21.615 1.00 93.75 272 GLN A O 1
ATOM 2134 N N . GLN A 1 273 ? 7.437 -8.908 -20.284 1.00 92.75 273 GLN A N 1
ATOM 2135 C CA . GLN A 1 273 ? 6.111 -8.378 -20.626 1.00 92.75 273 GLN A CA 1
ATOM 2136 C C . GLN A 1 273 ? 5.852 -6.967 -20.079 1.00 92.75 273 GLN A C 1
ATOM 2138 O O . GLN A 1 273 ? 5.021 -6.251 -20.634 1.0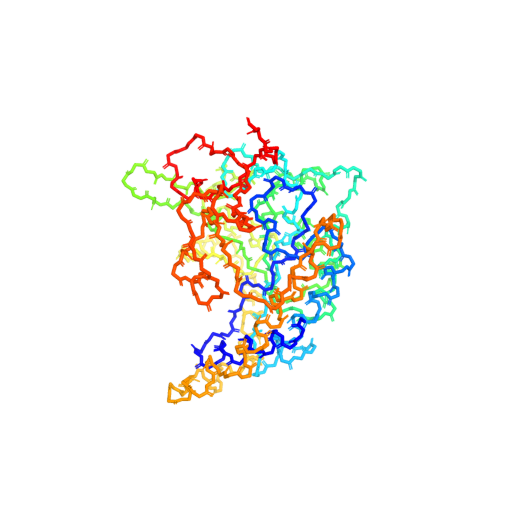0 92.75 273 GLN A O 1
ATOM 2143 N N . ALA A 1 274 ? 6.539 -6.564 -19.007 1.00 92.38 274 ALA A N 1
ATOM 2144 C CA . ALA A 1 274 ? 6.412 -5.233 -18.416 1.00 92.38 274 ALA A CA 1
ATOM 2145 C C . ALA A 1 274 ? 7.249 -4.160 -19.142 1.00 92.38 274 ALA A C 1
ATOM 2147 O O . ALA A 1 274 ? 7.017 -2.964 -18.957 1.00 92.38 274 ALA A O 1
ATOM 2148 N N . MET A 1 275 ? 8.225 -4.554 -19.969 1.00 94.31 275 MET A N 1
ATOM 2149 C CA . MET A 1 275 ? 9.047 -3.605 -20.721 1.00 94.31 275 MET A CA 1
ATOM 2150 C C . MET A 1 275 ? 8.232 -2.910 -21.818 1.00 94.31 275 MET A C 1
ATOM 2152 O O . MET A 1 275 ? 7.613 -3.555 -22.660 1.00 94.31 275 MET A O 1
ATOM 2156 N N . THR A 1 276 ? 8.288 -1.576 -21.851 1.00 94.44 276 THR A N 1
ATOM 2157 C CA . THR A 1 276 ? 7.611 -0.763 -22.872 1.00 94.44 276 THR A CA 1
ATOM 2158 C C . THR A 1 276 ? 8.634 -0.101 -23.791 1.00 94.44 276 THR A C 1
ATOM 2160 O O . THR A 1 276 ? 9.415 0.749 -23.364 1.00 94.44 276 THR A O 1
ATOM 2163 N N . LEU A 1 277 ? 8.621 -0.466 -25.075 1.00 95.50 277 LEU A N 1
ATOM 2164 C CA . LEU A 1 277 ? 9.443 0.177 -26.100 1.00 95.50 277 LEU A CA 1
ATOM 2165 C C . LEU A 1 277 ? 8.787 1.488 -26.551 1.00 95.50 277 LEU A C 1
ATOM 2167 O O . LEU A 1 277 ? 7.846 1.474 -27.340 1.00 95.50 277 LEU A O 1
ATOM 2171 N N . LEU A 1 278 ? 9.294 2.620 -26.058 1.00 95.50 278 LEU A N 1
ATOM 2172 C CA . LEU A 1 278 ? 8.724 3.942 -26.353 1.00 95.50 278 LEU A CA 1
ATOM 2173 C C . LEU A 1 278 ? 9.068 4.453 -27.758 1.00 95.50 278 LEU A C 1
ATOM 2175 O O . LEU A 1 278 ? 8.275 5.160 -28.375 1.00 95.50 278 LEU A O 1
ATOM 2179 N N . LYS A 1 279 ? 10.264 4.128 -28.259 1.00 95.50 279 LYS A N 1
ATOM 2180 C CA . LYS A 1 279 ? 10.783 4.650 -29.525 1.00 95.50 279 LYS A CA 1
ATOM 2181 C C . LYS A 1 279 ? 11.705 3.633 -30.195 1.00 95.50 279 LYS A C 1
ATOM 2183 O O . LYS A 1 279 ? 12.582 3.078 -29.541 1.00 95.50 279 LYS A O 1
ATOM 2188 N N . ASN A 1 280 ? 11.522 3.414 -31.496 1.00 95.88 280 ASN A N 1
ATOM 2189 C CA . ASN A 1 280 ? 12.336 2.498 -32.301 1.00 95.88 280 ASN A CA 1
ATOM 2190 C C . ASN A 1 280 ? 12.530 3.043 -33.722 1.00 95.88 280 ASN A C 1
ATOM 2192 O O . ASN A 1 280 ? 11.981 2.512 -34.688 1.00 95.88 280 ASN A O 1
ATOM 2196 N N . ASP A 1 281 ? 13.272 4.146 -33.833 1.00 95.12 281 ASP A N 1
ATOM 2197 C CA . ASP A 1 281 ? 13.562 4.766 -35.129 1.00 95.12 281 ASP A CA 1
ATOM 2198 C C . ASP A 1 281 ? 14.291 3.786 -36.055 1.00 95.12 281 ASP A C 1
ATOM 2200 O O . ASP A 1 281 ? 15.113 2.978 -35.613 1.00 95.12 281 ASP A O 1
ATOM 2204 N N . ASP A 1 282 ? 13.970 3.865 -37.348 1.00 93.38 282 ASP A N 1
ATOM 2205 C CA . ASP A 1 282 ? 14.565 3.060 -38.421 1.00 93.38 282 ASP A CA 1
ATOM 2206 C C . ASP A 1 282 ? 14.513 1.537 -38.194 1.00 93.38 282 ASP A C 1
ATOM 2208 O O . ASP A 1 282 ? 15.298 0.792 -38.779 1.00 93.38 282 ASP A O 1
ATOM 2212 N N . ASN A 1 283 ? 13.578 1.058 -37.360 1.00 92.69 283 ASN A N 1
ATOM 2213 C CA . ASN A 1 283 ? 13.480 -0.346 -36.944 1.00 92.69 283 ASN A CA 1
ATOM 2214 C C . ASN A 1 283 ? 14.816 -0.898 -36.422 1.00 92.69 283 ASN A C 1
ATOM 2216 O O . ASN A 1 283 ? 15.209 -2.023 -36.737 1.00 92.69 283 ASN A O 1
ATOM 2220 N N . ARG A 1 284 ? 15.540 -0.089 -35.642 1.00 90.50 284 ARG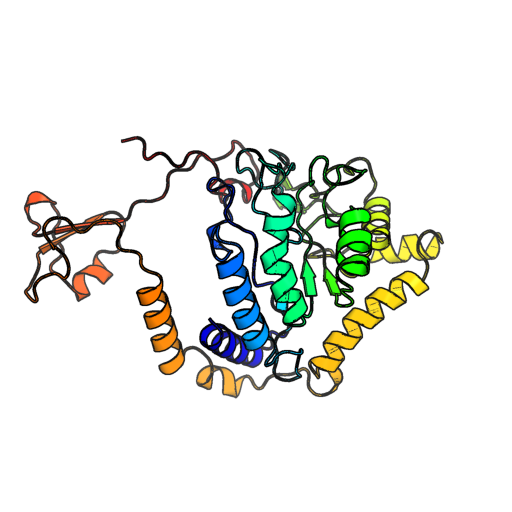 A N 1
ATOM 2221 C CA . ARG A 1 284 ? 16.868 -0.446 -35.134 1.00 90.50 284 ARG A CA 1
ATOM 2222 C C . ARG A 1 284 ? 16.853 -1.659 -34.199 1.00 90.50 284 ARG A C 1
ATOM 2224 O O . ARG A 1 284 ? 17.856 -2.364 -34.114 1.00 90.50 284 ARG A O 1
ATOM 2231 N N . LEU A 1 285 ? 15.741 -1.892 -33.502 1.00 93.38 285 LEU A N 1
ATOM 2232 C CA . LEU A 1 285 ? 15.476 -3.105 -32.730 1.00 93.38 285 LEU A CA 1
ATOM 2233 C C . LEU A 1 285 ? 14.529 -4.052 -33.496 1.00 93.38 285 LEU A C 1
ATOM 2235 O O . LEU A 1 285 ? 13.568 -3.561 -34.100 1.00 93.38 285 LEU A O 1
ATOM 2239 N N . PRO A 1 286 ? 14.727 -5.388 -33.410 1.00 93.31 286 PRO A N 1
ATOM 2240 C CA . PRO A 1 286 ? 15.760 -6.082 -32.630 1.00 93.31 286 PRO A CA 1
ATOM 2241 C C . PRO A 1 286 ? 17.164 -5.945 -33.237 1.00 93.31 286 PRO A C 1
ATOM 2243 O O . PRO A 1 286 ? 17.327 -5.780 -34.443 1.00 93.31 286 PRO A O 1
ATOM 2246 N N . LEU A 1 287 ? 18.186 -6.022 -32.384 1.00 90.62 287 LEU A N 1
ATOM 2247 C CA . LEU A 1 287 ? 19.582 -5.916 -32.808 1.00 90.62 287 LEU A CA 1
ATOM 2248 C C . LEU A 1 287 ? 20.014 -7.136 -33.646 1.00 90.62 287 LEU A C 1
ATOM 2250 O O . LEU A 1 287 ? 19.521 -8.244 -33.420 1.00 90.62 287 LEU A O 1
ATOM 2254 N N . PRO A 1 288 ? 20.954 -6.969 -34.597 1.00 85.88 288 PRO A N 1
ATOM 2255 C CA . PRO A 1 288 ? 21.464 -8.081 -35.394 1.00 85.88 288 PRO A CA 1
ATOM 2256 C C . PRO A 1 288 ? 22.238 -9.087 -34.531 1.00 85.88 288 PRO A C 1
ATOM 2258 O O . PRO A 1 288 ? 22.995 -8.698 -33.644 1.00 85.88 288 PRO A O 1
ATOM 2261 N N . GLN A 1 289 ? 22.116 -10.380 -34.850 1.00 87.00 289 GLN A N 1
ATOM 2262 C CA . GLN A 1 289 ? 22.875 -11.456 -34.201 1.00 87.00 289 GLN A CA 1
ATOM 2263 C C . GLN A 1 289 ? 24.334 -11.473 -34.680 1.00 87.00 289 GLN A C 1
ATOM 2265 O O . GLN A 1 289 ? 24.717 -12.232 -35.570 1.00 87.00 289 GLN A O 1
ATOM 2270 N N . ARG A 1 290 ? 25.147 -10.592 -34.101 1.00 90.44 290 ARG A N 1
ATOM 2271 C CA . ARG A 1 290 ? 26.603 -10.534 -34.264 1.00 90.44 290 ARG A CA 1
ATOM 2272 C C . ARG A 1 290 ? 27.241 -10.038 -32.974 1.00 90.44 290 ARG A C 1
ATOM 2274 O O . ARG A 1 290 ? 26.554 -9.478 -32.126 1.00 90.44 290 ARG A O 1
ATOM 2281 N N . GLU A 1 291 ? 28.558 -10.169 -32.865 1.00 91.00 291 GLU A N 1
ATOM 2282 C CA . GLU A 1 291 ? 29.298 -9.486 -31.806 1.00 91.00 291 GLU A CA 1
ATOM 2283 C C . GLU A 1 291 ? 29.134 -7.964 -31.970 1.00 91.00 291 GLU A C 1
ATOM 2285 O O . GLU A 1 291 ? 29.342 -7.405 -33.057 1.00 91.00 291 GLU A O 1
ATOM 2290 N N . LEU A 1 292 ? 28.685 -7.314 -30.897 1.00 94.88 292 LEU A N 1
ATOM 2291 C CA . LEU A 1 292 ? 28.453 -5.877 -30.816 1.00 94.88 292 LEU A CA 1
ATOM 2292 C C . LEU A 1 292 ? 29.438 -5.274 -29.825 1.00 94.88 292 LEU A C 1
ATOM 2294 O O . LEU A 1 292 ? 29.640 -5.815 -28.740 1.00 94.88 292 LEU A O 1
ATOM 2298 N N . LYS A 1 293 ? 29.996 -4.118 -30.174 1.00 97.19 293 LYS A N 1
ATOM 2299 C CA . LYS A 1 293 ? 30.707 -3.271 -29.220 1.00 97.19 293 LYS A CA 1
ATOM 2300 C C . LYS A 1 293 ? 29.715 -2.337 -28.554 1.00 97.19 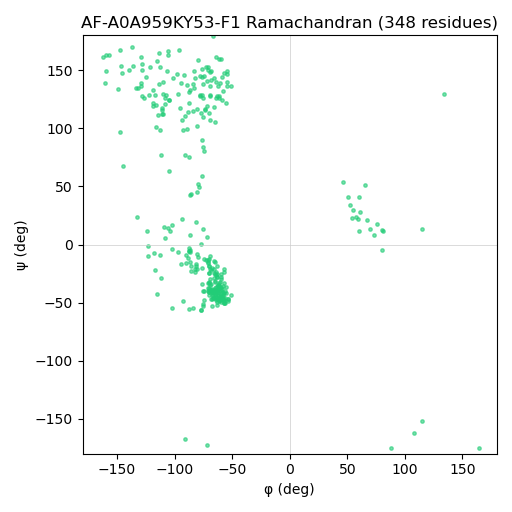293 LYS A C 1
ATOM 2302 O O . LYS A 1 293 ? 29.043 -1.571 -29.242 1.00 97.19 293 LYS A O 1
ATOM 2307 N N . VAL A 1 294 ? 29.619 -2.382 -27.235 1.00 96.75 294 VAL A N 1
ATOM 2308 C CA . VAL A 1 294 ? 28.637 -1.600 -26.484 1.00 96.75 294 VAL A CA 1
ATOM 2309 C C . VAL A 1 294 ? 29.346 -0.701 -25.485 1.00 96.75 294 VAL A C 1
ATOM 2311 O O . VAL A 1 294 ? 30.180 -1.150 -24.702 1.00 96.75 294 VAL A O 1
ATOM 2314 N N . TYR A 1 295 ? 29.013 0.584 -25.514 1.00 97.75 295 TYR A N 1
ATOM 2315 C CA . TYR A 1 295 ? 29.318 1.503 -24.425 1.00 97.75 295 TYR A CA 1
ATOM 2316 C C . TYR A 1 295 ? 28.154 1.487 -23.435 1.00 97.75 295 TYR A C 1
ATOM 2318 O O . TYR A 1 295 ? 26.995 1.503 -23.856 1.00 97.75 295 TYR A O 1
ATOM 2326 N N . VAL A 1 296 ? 28.445 1.462 -22.137 1.00 96.94 296 VAL A N 1
ATOM 2327 C CA . VAL A 1 296 ? 27.414 1.452 -21.094 1.00 96.94 296 VAL A CA 1
ATOM 2328 C C . VAL A 1 296 ? 27.611 2.587 -20.105 1.00 96.94 296 VAL A C 1
ATOM 2330 O O . VAL A 1 296 ? 28.741 2.922 -19.754 1.00 96.94 296 VAL A O 1
ATOM 2333 N N . GLU A 1 297 ? 26.503 3.139 -19.626 1.00 95.88 297 GLU A N 1
ATOM 2334 C CA . GLU A 1 297 ? 26.478 4.156 -18.578 1.00 95.88 297 GLU A CA 1
ATOM 2335 C C . GLU A 1 297 ? 25.413 3.792 -17.532 1.00 95.88 297 GLU A C 1
ATOM 2337 O O . GLU A 1 297 ? 24.301 3.389 -17.884 1.00 95.88 297 GLU A O 1
ATOM 2342 N N . ASN A 1 298 ? 25.769 3.908 -16.245 1.00 94.31 298 ASN A N 1
ATOM 2343 C CA . ASN A 1 298 ? 24.936 3.542 -15.085 1.00 94.31 298 ASN A CA 1
ATOM 2344 C C . ASN A 1 298 ? 24.416 2.089 -15.098 1.00 94.31 298 ASN A C 1
ATOM 2346 O O . ASN A 1 298 ? 23.349 1.776 -14.563 1.00 94.31 298 ASN A O 1
ATOM 2350 N N . LEU A 1 299 ? 25.183 1.192 -15.713 1.00 94.12 299 LEU A N 1
ATOM 2351 C CA . LEU A 1 299 ? 24.945 -0.247 -15.774 1.00 94.12 299 LEU A CA 1
ATOM 2352 C C . LEU A 1 299 ? 26.210 -0.979 -15.330 1.00 94.12 299 LEU A C 1
ATOM 2354 O O . LEU A 1 299 ? 27.321 -0.491 -15.544 1.00 94.12 299 LEU A O 1
ATOM 2358 N N . ASP A 1 300 ? 26.037 -2.158 -14.739 1.00 94.88 300 ASP A N 1
ATOM 2359 C CA . ASP A 1 300 ? 27.160 -3.031 -14.418 1.00 94.88 300 ASP A CA 1
ATOM 2360 C C . ASP A 1 300 ? 27.751 -3.600 -15.715 1.00 94.88 300 ASP A C 1
ATOM 2362 O O . ASP A 1 300 ? 27.105 -4.362 -16.439 1.00 94.88 300 ASP A O 1
ATOM 2366 N N . SER A 1 301 ? 28.983 -3.202 -16.028 1.00 94.75 301 SER A N 1
ATOM 2367 C CA . SER A 1 301 ? 29.670 -3.642 -17.239 1.00 94.75 301 SER A CA 1
ATOM 2368 C C . SER A 1 301 ? 29.972 -5.138 -17.238 1.00 94.75 301 SER A C 1
ATOM 2370 O O . SER A 1 301 ? 30.076 -5.713 -18.319 1.00 94.75 301 SER A O 1
ATOM 2372 N N . SER A 1 302 ? 30.074 -5.780 -16.069 1.00 95.75 302 SER A N 1
ATOM 2373 C CA . SER A 1 302 ? 30.293 -7.226 -15.984 1.00 95.75 302 SER A CA 1
ATOM 2374 C C . SER A 1 302 ? 29.086 -8.009 -16.497 1.00 95.75 302 SER A C 1
ATOM 2376 O O . SER A 1 302 ? 29.266 -8.943 -17.270 1.00 95.75 302 SER A O 1
ATOM 2378 N N . VAL A 1 303 ? 27.870 -7.545 -16.189 1.00 94.44 303 VAL A N 1
ATOM 2379 C CA . VAL A 1 303 ? 26.620 -8.137 -16.689 1.00 94.44 303 VAL A CA 1
ATOM 2380 C C . VAL A 1 303 ? 26.501 -7.947 -18.199 1.00 94.44 303 VAL A C 1
ATOM 2382 O O . VAL A 1 303 ? 26.159 -8.874 -18.922 1.00 94.44 303 VAL A O 1
ATOM 2385 N N . VAL A 1 304 ? 26.813 -6.754 -18.719 1.00 94.06 304 VAL A N 1
ATOM 2386 C CA . VAL A 1 304 ? 26.716 -6.501 -20.170 1.00 94.06 304 VAL A CA 1
ATOM 2387 C C . VAL A 1 304 ? 27.782 -7.269 -20.960 1.00 94.06 304 VAL A C 1
ATOM 2389 O O . VAL A 1 304 ? 27.520 -7.677 -22.094 1.00 94.06 304 VAL A O 1
ATOM 2392 N N . ALA A 1 305 ? 28.949 -7.526 -20.363 1.00 95.00 305 ALA A N 1
ATOM 2393 C CA . ALA A 1 305 ? 30.019 -8.308 -20.979 1.00 95.00 305 ALA A CA 1
ATOM 2394 C C . ALA A 1 305 ? 29.629 -9.770 -21.267 1.00 95.00 305 ALA A C 1
ATOM 2396 O O . ALA A 1 305 ? 30.262 -10.410 -22.104 1.00 95.00 305 ALA A O 1
ATOM 2397 N N . GLU A 1 306 ? 28.572 -10.287 -20.633 1.00 94.50 306 GLU A N 1
ATOM 2398 C CA . GLU A 1 306 ? 28.003 -11.603 -20.950 1.00 94.50 306 GLU A CA 1
ATOM 2399 C C . GLU A 1 306 ? 27.304 -11.630 -22.324 1.00 94.50 306 GLU A C 1
ATOM 2401 O O . GLU A 1 306 ? 27.160 -12.696 -22.922 1.00 94.50 306 GLU A O 1
ATOM 2406 N N . TYR A 1 307 ? 26.908 -10.464 -22.854 1.00 91.94 307 TYR A N 1
ATOM 2407 C CA . TYR A 1 307 ? 26.106 -10.333 -24.079 1.00 91.94 307 TYR A CA 1
ATOM 2408 C C . TYR A 1 307 ? 26.822 -9.592 -25.220 1.00 91.94 307 TYR A C 1
ATOM 2410 O O . TYR A 1 307 ? 26.427 -9.727 -26.380 1.00 91.94 307 TYR A O 1
ATOM 2418 N N . ALA A 1 308 ? 27.841 -8.779 -24.921 1.00 94.75 308 ALA A N 1
ATOM 2419 C CA . ALA A 1 308 ? 28.510 -7.912 -25.892 1.00 94.75 308 ALA A CA 1
ATOM 2420 C C . ALA A 1 308 ? 29.943 -7.536 -25.469 1.00 94.75 308 ALA A C 1
ATOM 2422 O O . ALA A 1 308 ? 30.305 -7.607 -24.298 1.00 94.75 308 ALA A O 1
ATOM 2423 N N . THR A 1 309 ? 30.765 -7.054 -26.405 1.00 96.69 309 THR A N 1
ATOM 2424 C CA . THR A 1 309 ? 32.087 -6.498 -26.086 1.00 96.69 309 THR A CA 1
ATOM 2425 C C . THR A 1 309 ? 31.925 -5.106 -25.475 1.00 96.69 309 THR A C 1
ATOM 2427 O O . THR A 1 309 ? 31.586 -4.150 -26.177 1.00 96.69 309 THR A O 1
ATOM 2430 N N . VAL A 1 310 ? 32.192 -4.944 -24.179 1.00 97.19 310 VAL A N 1
ATOM 2431 C CA . VAL A 1 310 ? 32.109 -3.619 -23.544 1.00 97.19 310 VAL A CA 1
ATOM 2432 C C . VAL A 1 310 ? 33.320 -2.763 -23.922 1.00 97.19 310 VAL A C 1
ATOM 2434 O O . VAL A 1 310 ? 34.466 -3.188 -23.768 1.00 97.19 310 VAL A O 1
ATOM 2437 N N . VAL A 1 311 ? 33.075 -1.543 -24.403 1.00 98.00 311 VAL A N 1
ATOM 2438 C CA . VAL A 1 311 ? 34.120 -0.566 -24.750 1.00 98.00 311 VAL A CA 1
ATOM 2439 C C . VAL A 1 311 ? 34.099 0.644 -23.823 1.00 98.00 311 VAL A C 1
ATOM 2441 O O . VAL A 1 311 ? 33.066 1.027 -23.281 1.00 98.00 311 VAL A O 1
ATOM 2444 N N . SER A 1 312 ? 35.264 1.273 -23.659 1.00 95.56 312 SER A N 1
ATOM 2445 C CA . SER A 1 312 ? 35.450 2.373 -22.703 1.00 95.56 312 SER A CA 1
ATOM 2446 C C . SER A 1 312 ? 34.978 3.740 -23.208 1.00 95.56 312 SER A C 1
ATOM 2448 O O . SER A 1 312 ? 34.780 4.652 -22.407 1.00 95.56 312 SER A O 1
ATOM 2450 N N . LYS A 1 313 ? 34.810 3.906 -24.528 1.00 96.12 313 LYS A N 1
ATOM 2451 C CA . LYS A 1 313 ? 34.438 5.182 -25.152 1.00 96.12 313 LYS A CA 1
ATOM 2452 C C . LYS A 1 313 ? 33.245 5.012 -26.093 1.00 96.12 313 LYS A C 1
ATOM 2454 O O . LYS A 1 313 ? 33.267 4.089 -26.907 1.00 96.12 313 LYS A O 1
ATOM 2459 N N . PRO A 1 314 ? 32.277 5.950 -26.099 1.00 95.88 314 PRO A N 1
ATOM 2460 C CA . PRO A 1 314 ? 31.138 5.898 -27.017 1.00 95.88 314 PRO A CA 1
ATOM 2461 C C . PRO A 1 314 ? 31.535 5.803 -28.498 1.00 95.88 314 PRO A C 1
ATOM 2463 O O . PRO A 1 314 ? 30.904 5.081 -29.258 1.00 95.88 314 PRO A O 1
ATOM 2466 N N . GLY A 1 315 ? 32.615 6.478 -28.912 1.00 96.38 315 GLY A N 1
ATOM 2467 C CA . GLY A 1 315 ? 33.089 6.460 -30.305 1.00 96.38 315 GLY A CA 1
ATOM 2468 C C . GLY A 1 315 ? 33.677 5.124 -30.779 1.00 96.38 315 GLY A C 1
ATOM 2469 O O . GLY A 1 315 ? 33.934 4.965 -31.967 1.00 96.38 315 GLY A O 1
ATOM 2470 N N . GLU A 1 316 ? 33.904 4.174 -29.869 1.00 96.50 316 GLU A N 1
ATOM 2471 C CA . GLU A 1 316 ? 34.381 2.819 -30.175 1.00 96.50 316 GLU A CA 1
ATOM 2472 C C . GLU A 1 316 ? 33.224 1.803 -30.259 1.00 96.50 316 GLU A C 1
ATOM 2474 O O . GLU A 1 316 ? 33.458 0.639 -30.597 1.00 96.50 316 GLU A O 1
ATOM 2479 N N . ALA A 1 317 ? 31.996 2.224 -29.932 1.00 97.12 317 ALA A N 1
ATOM 2480 C CA . ALA A 1 317 ? 30.831 1.362 -29.795 1.00 97.12 317 ALA A CA 1
ATOM 2481 C C . ALA A 1 317 ? 29.947 1.349 -31.053 1.00 97.12 317 ALA A C 1
ATOM 2483 O O . ALA A 1 317 ? 29.760 2.366 -31.717 1.00 97.12 317 ALA A O 1
ATOM 2484 N N . ASP A 1 318 ? 29.330 0.201 -31.331 1.00 95.00 318 ASP A N 1
ATOM 2485 C CA . ASP A 1 318 ? 28.193 0.081 -32.249 1.00 95.00 318 ASP A CA 1
ATOM 2486 C C . ASP A 1 318 ? 26.920 0.721 -31.650 1.00 95.00 318 ASP A C 1
ATOM 2488 O O . ASP A 1 318 ? 26.056 1.233 -32.372 1.00 95.00 318 ASP A O 1
ATOM 2492 N N . LEU A 1 319 ? 26.781 0.646 -30.319 1.00 94.00 319 LEU A N 1
ATOM 2493 C CA . LEU A 1 319 ? 25.613 1.074 -29.546 1.00 94.00 319 LEU A CA 1
ATOM 2494 C C . LEU A 1 319 ? 26.036 1.633 -28.183 1.00 94.00 319 LEU A C 1
ATOM 2496 O O . LEU A 1 319 ? 26.978 1.139 -27.567 1.00 94.00 319 LEU A O 1
ATOM 2500 N N . ALA A 1 320 ? 25.282 2.606 -27.680 1.00 95.06 320 ALA A N 1
ATOM 2501 C CA . ALA A 1 320 ? 25.361 3.042 -26.292 1.00 95.06 320 ALA A CA 1
ATOM 2502 C C . ALA A 1 320 ? 24.086 2.615 -25.556 1.00 95.06 320 ALA A C 1
ATOM 2504 O O . ALA A 1 320 ? 22.985 2.885 -26.040 1.00 95.06 320 ALA A O 1
ATOM 2505 N N . ILE A 1 321 ? 24.230 1.962 -24.402 1.00 94.25 321 ILE A N 1
ATOM 2506 C CA . ILE A 1 321 ? 23.123 1.653 -23.493 1.00 94.25 321 ILE A CA 1
ATOM 2507 C C . ILE A 1 321 ? 23.309 2.506 -22.244 1.00 94.25 321 ILE A C 1
ATOM 2509 O O . ILE A 1 321 ? 24.254 2.322 -21.482 1.00 94.25 321 ILE A O 1
ATOM 2513 N N . ILE A 1 322 ? 22.404 3.456 -22.051 1.00 94.12 322 ILE A N 1
ATOM 2514 C CA . ILE A 1 322 ? 22.471 4.426 -20.961 1.00 94.12 322 ILE A CA 1
ATOM 2515 C C . ILE A 1 322 ? 21.257 4.194 -20.071 1.00 94.12 322 ILE A C 1
ATOM 2517 O O . ILE A 1 322 ? 20.119 4.300 -20.533 1.00 94.12 322 ILE A O 1
ATOM 2521 N N . ARG A 1 323 ? 21.490 3.875 -18.796 1.00 92.81 323 ARG A N 1
ATOM 2522 C CA . ARG A 1 323 ? 20.425 3.815 -17.794 1.00 92.81 323 ARG A CA 1
ATOM 2523 C C . ARG A 1 323 ? 20.292 5.182 -17.131 1.00 92.81 323 ARG A C 1
ATOM 2525 O O . ARG A 1 323 ? 21.171 5.615 -16.392 1.00 92.81 323 ARG A O 1
ATOM 2532 N N . LEU A 1 324 ? 19.193 5.869 -17.406 1.00 89.69 324 LEU A N 1
ATOM 2533 C CA . LEU A 1 324 ? 18.891 7.153 -16.779 1.00 89.69 324 LEU A CA 1
ATOM 2534 C C . LEU A 1 324 ? 18.052 6.943 -15.516 1.00 89.69 324 LEU A C 1
ATOM 2536 O O . LEU A 1 324 ? 17.217 6.039 -15.460 1.00 89.69 324 LEU A O 1
ATOM 2540 N N . SER A 1 325 ? 18.269 7.798 -14.521 1.00 84.38 325 SER A N 1
ATOM 2541 C CA . SER A 1 325 ? 17.402 7.908 -13.347 1.00 84.38 325 SER A CA 1
ATOM 2542 C C . SER A 1 325 ? 16.385 9.014 -13.582 1.00 84.38 325 SER A C 1
ATOM 2544 O O . SER A 1 325 ? 16.746 10.072 -14.096 1.00 84.38 325 SER A O 1
ATOM 2546 N N . THR A 1 326 ? 15.132 8.786 -13.191 1.00 83.12 326 THR A N 1
ATOM 2547 C CA . THR A 1 326 ? 14.110 9.837 -13.201 1.00 83.12 326 THR A CA 1
ATOM 2548 C C . THR A 1 326 ? 14.574 11.006 -12.323 1.00 83.12 326 THR A C 1
ATOM 2550 O O . THR A 1 326 ? 15.024 10.760 -11.198 1.00 83.12 326 THR A O 1
ATOM 2553 N N . PRO A 1 327 ? 14.493 12.255 -12.809 1.00 85.81 327 PRO A N 1
ATOM 2554 C CA . PRO A 1 327 ? 14.729 13.438 -11.999 1.00 85.81 327 PRO A CA 1
ATOM 2555 C C . PRO A 1 327 ? 13.784 13.467 -10.797 1.00 85.81 327 PRO A C 1
ATOM 2557 O O . PRO A 1 327 ? 12.665 12.963 -10.853 1.00 85.81 327 PRO A O 1
ATOM 2560 N N . TRP A 1 328 ? 14.266 14.026 -9.696 1.00 86.81 328 TRP A N 1
ATOM 2561 C CA . TRP A 1 328 ? 13.493 14.301 -8.491 1.00 86.81 328 TRP A CA 1
ATOM 2562 C C . TRP A 1 328 ? 14.244 15.365 -7.688 1.00 86.81 328 TRP A C 1
ATOM 2564 O O . TRP A 1 328 ? 15.434 15.605 -7.928 1.00 86.81 328 TRP A O 1
ATOM 2574 N N . TYR A 1 329 ? 13.573 16.014 -6.737 1.00 79.44 329 TYR A N 1
ATOM 2575 C CA . TYR A 1 329 ? 14.243 16.942 -5.826 1.00 79.44 329 TYR A CA 1
ATOM 2576 C C . TYR A 1 329 ? 14.138 16.432 -4.394 1.00 79.44 329 TYR A C 1
ATOM 2578 O O . TYR A 1 329 ? 13.029 16.161 -3.933 1.00 79.44 329 TYR A O 1
ATOM 2586 N N . PRO A 1 330 ? 15.251 16.343 -3.649 1.00 78.31 330 PRO A N 1
ATOM 2587 C CA . PRO A 1 330 ? 15.176 16.021 -2.234 1.00 78.31 330 PRO A CA 1
ATOM 2588 C C . PRO A 1 330 ? 14.432 17.127 -1.485 1.00 78.31 330 PRO A C 1
ATOM 2590 O O . PRO A 1 330 ? 14.637 18.311 -1.761 1.00 78.31 330 PRO A O 1
ATOM 2593 N N . VAL A 1 331 ? 13.576 16.756 -0.525 1.00 80.00 331 VAL A N 1
ATOM 2594 C CA . VAL A 1 331 ? 13.105 17.753 0.449 1.00 80.00 331 VAL A CA 1
ATOM 2595 C C . VAL A 1 331 ? 14.261 18.083 1.379 1.00 80.00 331 VAL A C 1
ATOM 2597 O O . VAL A 1 331 ? 15.001 17.195 1.802 1.00 80.00 331 VAL A O 1
ATOM 2600 N N . GLU A 1 332 ? 14.395 19.355 1.734 1.00 84.62 332 GLU A N 1
ATOM 2601 C CA . GLU A 1 332 ? 15.267 19.770 2.824 1.00 84.62 332 GLU A CA 1
ATOM 2602 C C . GLU A 1 332 ? 14.674 19.298 4.158 1.00 84.62 332 GLU A C 1
ATOM 2604 O O . GLU A 1 332 ? 13.647 19.794 4.622 1.00 84.62 332 GLU A O 1
ATOM 2609 N N . THR A 1 333 ? 15.287 18.277 4.751 1.00 85.38 333 THR A N 1
ATOM 2610 C CA . THR A 1 333 ? 14.811 17.658 5.989 1.00 85.38 333 THR A CA 1
ATOM 2611 C C . THR A 1 333 ? 15.928 16.891 6.682 1.00 85.38 333 THR A C 1
ATOM 2613 O O . THR A 1 333 ? 16.810 16.327 6.036 1.00 85.38 333 THR A O 1
ATOM 2616 N N . ASN A 1 334 ? 15.854 16.830 8.010 1.00 85.25 334 ASN A N 1
ATOM 2617 C CA . ASN A 1 334 ? 16.733 15.989 8.819 1.00 85.25 334 ASN A CA 1
ATOM 2618 C C . ASN A 1 334 ? 16.185 14.561 8.975 1.00 85.25 334 ASN A C 1
ATOM 2620 O O . ASN A 1 334 ? 16.855 13.718 9.563 1.00 85.25 334 ASN A O 1
ATOM 2624 N N . ASN A 1 335 ? 14.979 14.272 8.468 1.00 86.12 335 ASN A N 1
ATOM 2625 C CA . ASN A 1 335 ? 14.403 12.934 8.521 1.00 86.12 335 ASN A CA 1
ATOM 2626 C C . ASN A 1 335 ? 15.044 12.030 7.445 1.00 86.12 335 ASN A C 1
ATOM 2628 O O . ASN A 1 335 ? 14.801 12.242 6.255 1.00 86.12 335 ASN A O 1
ATOM 2632 N N . PRO A 1 336 ? 15.815 10.992 7.824 1.00 84.75 336 PRO A N 1
ATOM 2633 C CA . PRO A 1 336 ? 16.504 10.138 6.858 1.00 84.75 336 PRO A CA 1
ATOM 2634 C C . PRO A 1 336 ? 15.544 9.332 5.975 1.00 84.75 336 PRO A C 1
ATOM 2636 O O . PRO A 1 336 ? 15.900 8.986 4.852 1.00 84.75 336 PRO A O 1
ATOM 2639 N N . PHE A 1 337 ? 14.324 9.054 6.444 1.00 85.19 337 PHE A N 1
ATOM 2640 C CA . PHE A 1 337 ? 13.312 8.352 5.657 1.00 85.19 337 PHE A CA 1
ATOM 2641 C C . PHE A 1 337 ? 12.791 9.226 4.510 1.00 85.19 337 PHE A C 1
ATOM 2643 O O . PHE A 1 337 ? 12.636 8.745 3.390 1.00 85.19 337 PHE A O 1
ATOM 2650 N N . ALA A 1 338 ? 12.610 10.527 4.752 1.00 86.88 338 ALA A N 1
ATOM 2651 C CA . ALA A 1 338 ? 12.156 11.484 3.741 1.00 86.88 338 ALA A CA 1
ATOM 2652 C C . ALA A 1 338 ? 13.160 11.687 2.599 1.00 86.88 338 ALA A C 1
ATOM 2654 O O . ALA A 1 338 ? 12.755 11.949 1.469 1.00 86.88 338 ALA A O 1
ATOM 2655 N N . LEU A 1 339 ? 14.458 11.510 2.863 1.00 85.88 339 LEU A N 1
ATOM 2656 C CA . LEU A 1 339 ? 15.501 11.598 1.835 1.00 85.88 339 LEU A CA 1
ATOM 2657 C C . LEU A 1 339 ? 15.397 10.486 0.779 1.00 85.88 339 LEU A C 1
ATOM 2659 O O . LEU A 1 339 ? 15.930 10.645 -0.314 1.00 85.88 339 LEU A O 1
ATOM 2663 N N . GLY A 1 340 ? 14.725 9.373 1.091 1.00 85.31 340 GLY A N 1
ATOM 2664 C CA . GLY A 1 340 ? 14.486 8.274 0.153 1.00 85.31 340 GLY A CA 1
ATOM 2665 C C . GLY A 1 340 ? 13.226 8.431 -0.705 1.00 85.31 340 GLY A C 1
ATOM 2666 O O . GLY A 1 340 ? 12.984 7.596 -1.573 1.00 85.31 340 GLY A O 1
ATOM 2667 N N . PHE A 1 341 ? 12.407 9.462 -0.472 1.00 87.12 341 PHE A N 1
ATOM 2668 C CA . PHE A 1 341 ? 11.187 9.691 -1.246 1.00 87.12 341 PHE A CA 1
ATOM 2669 C C . PHE A 1 341 ? 11.506 10.546 -2.471 1.00 87.12 341 PHE A C 1
ATOM 2671 O O . PHE A 1 341 ? 11.895 11.706 -2.360 1.00 87.12 341 PHE A O 1
ATOM 2678 N N . HIS A 1 342 ? 11.350 9.954 -3.654 1.00 88.44 342 HIS A N 1
ATOM 2679 C CA . HIS A 1 342 ? 11.589 10.620 -4.932 1.00 88.44 342 HIS A CA 1
ATOM 2680 C C . HIS A 1 342 ? 10.325 11.346 -5.410 1.00 88.44 342 HIS A C 1
ATOM 2682 O O . HIS A 1 342 ? 9.623 10.869 -6.300 1.00 88.44 342 HIS A O 1
ATOM 2688 N N . HIS A 1 343 ? 10.013 12.485 -4.797 1.00 85.56 343 HIS A N 1
ATOM 2689 C CA . HIS A 1 343 ? 8.990 13.417 -5.285 1.00 85.56 343 HIS A CA 1
ATOM 2690 C C . HIS A 1 343 ? 9.619 14.541 -6.119 1.00 85.56 343 HIS A C 1
ATOM 2692 O O . HIS A 1 343 ? 10.827 14.794 -6.082 1.00 85.56 343 HIS A O 1
ATOM 2698 N N . GLY A 1 344 ? 8.774 15.291 -6.821 1.00 79.50 344 GLY A N 1
ATOM 2699 C CA . GLY A 1 344 ? 9.166 16.540 -7.471 1.00 79.50 344 GLY A CA 1
ATOM 2700 C C . GLY A 1 344 ? 9.083 16.490 -8.991 1.00 79.50 344 GLY A C 1
ATOM 2701 O O . GLY A 1 344 ? 8.214 15.838 -9.552 1.00 79.50 344 GLY A O 1
ATOM 2702 N N . ASP A 1 345 ? 9.923 17.282 -9.648 1.00 79.19 345 ASP A N 1
ATOM 2703 C CA . ASP A 1 345 ? 9.884 17.499 -11.096 1.00 79.19 345 ASP A CA 1
ATOM 2704 C C . ASP A 1 345 ? 10.285 16.248 -11.878 1.00 79.19 345 ASP A C 1
ATOM 2706 O O . ASP A 1 345 ? 11.197 15.528 -11.486 1.00 79.19 345 ASP A O 1
ATOM 2710 N N . LEU A 1 346 ? 9.594 16.028 -12.991 1.00 83.19 346 LEU A N 1
ATOM 2711 C CA . LEU A 1 346 ? 9.782 14.883 -13.878 1.00 83.19 346 LEU A CA 1
ATOM 2712 C C . LEU A 1 346 ? 10.571 15.262 -15.139 1.00 83.19 346 LEU A C 1
ATOM 2714 O O . LEU A 1 346 ? 10.858 14.394 -15.965 1.00 83.19 346 LEU A O 1
ATOM 2718 N N . ASP A 1 347 ? 10.898 16.547 -15.313 1.00 81.69 347 ASP A N 1
ATOM 2719 C CA . ASP A 1 347 ? 11.636 17.037 -16.469 1.00 81.69 347 ASP A CA 1
ATOM 2720 C C . ASP A 1 347 ? 13.127 16.688 -16.383 1.00 81.69 347 ASP A C 1
ATOM 2722 O O . ASP A 1 347 ? 13.827 17.018 -15.418 1.00 81.69 347 ASP A O 1
ATOM 2726 N N . PHE A 1 348 ? 13.631 16.041 -17.434 1.00 78.81 348 PHE A N 1
ATOM 2727 C CA . PHE A 1 348 ? 15.056 15.798 -17.617 1.00 78.81 348 PHE A CA 1
ATOM 2728 C C . PHE A 1 348 ? 15.713 17.100 -18.069 1.00 78.81 348 PHE A C 1
ATOM 2730 O O . PHE A 1 348 ? 15.825 17.384 -19.261 1.00 78.81 348 PHE A O 1
ATOM 2737 N N . LYS A 1 349 ? 16.160 17.896 -17.096 1.00 70.25 349 LYS A N 1
ATOM 2738 C CA . LYS A 1 349 ? 16.944 19.108 -17.351 1.00 70.25 349 LYS A CA 1
ATOM 2739 C C . LYS A 1 349 ? 18.284 18.700 -17.969 1.00 70.25 349 LYS A C 1
ATOM 2741 O O . LYS A 1 349 ? 19.116 18.106 -17.286 1.00 70.25 349 LYS A O 1
ATOM 2746 N N . GLY A 1 350 ? 18.408 18.938 -19.275 1.00 56.06 350 GLY A N 1
ATOM 2747 C CA . GLY A 1 350 ? 19.558 18.551 -20.101 1.00 56.06 350 GLY A CA 1
ATOM 2748 C C . GLY A 1 350 ? 20.854 19.287 -19.800 1.00 56.06 350 GLY A C 1
ATOM 2749 O O . GLY A 1 350 ? 20.811 20.350 -19.136 1.00 56.06 350 GLY A O 1
#